Protein AF-A0A7S1EC92-F1 (afdb_monomer_lite)

Secondary structure (DSSP, 8-state):
-EEEE------TTSHHHHHHHHHHHHHHHTTS------SPPP---------HHHHHHHTT-SEEES-EEE--TTTSTTHHHHHHHHHHHHTPPPSSGGGGB-TTS-B--EEE-TTSEEEEHHHHHSHHHHHHHHHHHHTTHHHHH---HHHHHHHHHHHH--GGGEEE-SSS-EEETTEEE-PPP-

Organism: Hemiselmis andersenii (NCBI:txid464988)

Structure (mmCIF, N/CA/C/O backbone):
data_AF-A0A7S1EC92-F1
#
_entry.id   AF-A0A7S1EC92-F1
#
loop_
_atom_site.group_PDB
_atom_site.id
_atom_site.type_symbol
_atom_site.label_atom_id
_atom_site.label_alt_id
_atom_site.label_comp_id
_atom_site.label_asym_id
_atom_site.label_entity_id
_atom_site.label_seq_id
_atom_site.pdbx_PDB_ins_code
_atom_site.Cartn_x
_atom_site.Cartn_y
_atom_site.Cartn_z
_atom_site.occupancy
_atom_site.B_iso_or_equiv
_atom_site.auth_seq_id
_atom_site.auth_comp_id
_atom_site.auth_asym_id
_atom_site.auth_atom_id
_atom_site.pdbx_PDB_model_num
ATOM 1 N N . SER A 1 1 ? -7.048 -6.337 -17.026 1.00 49.88 1 SER A N 1
ATOM 2 C CA . SER A 1 1 ? -6.240 -5.275 -17.670 1.00 49.88 1 SER A CA 1
ATOM 3 C C . SER A 1 1 ? -5.108 -4.851 -16.750 1.00 49.88 1 SER A C 1
ATOM 5 O O . SER A 1 1 ? -5.347 -4.769 -15.550 1.00 49.88 1 SER A O 1
ATOM 7 N N . LEU A 1 2 ? -3.897 -4.630 -17.268 1.00 54.62 2 LEU A N 1
ATOM 8 C CA . LEU A 1 2 ? -2.726 -4.178 -16.496 1.00 54.62 2 LEU A CA 1
ATOM 9 C C . LEU A 1 2 ? -2.506 -2.665 -16.699 1.00 54.62 2 LEU A C 1
ATOM 11 O O . LEU A 1 2 ? -2.845 -2.156 -17.767 1.00 54.62 2 LEU A O 1
ATOM 15 N N . CYS A 1 3 ? -1.971 -1.958 -15.699 1.00 55.84 3 CYS A N 1
ATOM 16 C CA . CYS A 1 3 ? -1.674 -0.517 -15.751 1.00 55.84 3 CYS A CA 1
ATOM 17 C C . CYS A 1 3 ? -0.247 -0.231 -15.251 1.00 55.84 3 CYS A C 1
ATOM 19 O O . CYS A 1 3 ? 0.263 -0.979 -14.416 1.00 55.84 3 CYS A O 1
ATOM 21 N N . VAL A 1 4 ? 0.373 0.838 -15.764 1.00 44.84 4 VAL A N 1
ATOM 22 C CA . VAL A 1 4 ? 1.628 1.418 -15.257 1.00 44.84 4 VAL A CA 1
ATOM 23 C C . VAL A 1 4 ? 1.331 2.836 -14.782 1.00 44.84 4 VAL A C 1
ATOM 25 O O . VAL A 1 4 ? 0.853 3.652 -15.573 1.00 44.84 4 VAL A O 1
ATOM 28 N N . CYS A 1 5 ? 1.656 3.139 -13.528 1.00 45.22 5 CYS A N 1
ATOM 29 C CA . CYS A 1 5 ? 1.661 4.499 -12.997 1.00 45.22 5 CYS A CA 1
ATOM 30 C C . CYS A 1 5 ? 3.114 4.954 -12.815 1.00 45.22 5 CYS A C 1
ATOM 32 O O . CYS A 1 5 ? 3.869 4.356 -12.057 1.00 45.22 5 CYS A O 1
ATOM 34 N N . THR A 1 6 ? 3.508 6.017 -13.520 1.00 40.09 6 THR A N 1
ATOM 35 C CA . THR A 1 6 ? 4.753 6.757 -13.267 1.00 40.09 6 THR A CA 1
ATOM 36 C C . THR A 1 6 ? 4.385 8.228 -13.103 1.00 40.09 6 THR A C 1
ATOM 38 O O . THR A 1 6 ? 4.221 8.940 -14.096 1.00 40.09 6 THR A O 1
ATOM 41 N N . TRP A 1 7 ? 4.158 8.689 -11.873 1.00 38.88 7 TRP A N 1
ATOM 42 C CA . TRP A 1 7 ? 3.816 10.093 -11.631 1.00 38.88 7 TRP A CA 1
ATOM 43 C C . TRP A 1 7 ? 5.073 10.966 -11.586 1.00 38.88 7 TRP A C 1
ATOM 45 O O . TRP A 1 7 ? 5.954 10.769 -10.752 1.00 38.88 7 TRP A O 1
ATOM 55 N N . ALA A 1 8 ? 5.104 11.975 -12.460 1.00 31.39 8 ALA A N 1
ATOM 56 C CA . ALA A 1 8 ? 5.813 13.228 -12.243 1.00 31.39 8 ALA A CA 1
ATOM 57 C C . ALA A 1 8 ? 4.743 14.292 -11.958 1.00 31.39 8 ALA A C 1
ATOM 59 O O . ALA A 1 8 ? 3.929 14.605 -12.827 1.00 31.39 8 ALA A O 1
ATOM 60 N N . SER A 1 9 ? 4.695 14.820 -10.737 1.00 34.94 9 SER A N 1
ATOM 61 C CA . SER A 1 9 ? 3.718 15.839 -10.346 1.00 34.94 9 SER A CA 1
ATOM 62 C C . SER A 1 9 ? 3.956 17.159 -11.084 1.00 34.94 9 SER A C 1
ATOM 64 O O . SER A 1 9 ? 4.780 17.949 -10.641 1.00 34.94 9 SER A O 1
ATOM 66 N N . VAL A 1 10 ? 3.217 17.435 -12.170 1.00 27.86 10 VAL A N 1
ATOM 67 C CA . VAL A 1 10 ? 2.962 18.802 -12.671 1.00 27.86 10 VAL A CA 1
ATOM 68 C C . VAL A 1 10 ? 1.574 18.888 -13.327 1.00 27.86 10 VAL A C 1
ATOM 70 O O . VAL A 1 10 ? 1.209 18.083 -14.179 1.00 27.86 10 VAL A O 1
ATOM 73 N N . CYS A 1 11 ? 0.832 19.921 -12.923 1.00 28.75 11 CYS A N 1
ATOM 74 C CA . CYS A 1 11 ? -0.476 20.381 -13.394 1.00 28.75 11 CYS A CA 1
ATOM 75 C C . CYS A 1 11 ? -0.695 20.280 -14.927 1.00 28.75 11 CYS A C 1
ATOM 77 O O . CYS A 1 11 ? 0.153 20.704 -15.719 1.00 28.75 11 CYS A O 1
ATOM 79 N N . LEU A 1 12 ? -1.873 19.781 -15.340 1.00 33.41 12 LEU A N 1
ATOM 80 C CA . LEU A 1 12 ? -2.244 19.434 -16.727 1.00 33.41 12 LEU A CA 1
ATOM 81 C C . LEU A 1 12 ? -2.125 20.573 -17.767 1.00 33.41 12 LEU A C 1
ATOM 83 O O . LEU A 1 12 ? -2.115 20.298 -18.967 1.00 33.41 12 LEU A O 1
ATOM 87 N N . SER A 1 13 ? -1.989 21.838 -17.362 1.00 28.95 13 SER A N 1
ATOM 88 C CA . SER A 1 13 ? -1.966 22.973 -18.300 1.00 28.95 13 SER A CA 1
ATOM 89 C C . SER A 1 13 ? -0.589 23.307 -18.904 1.00 28.95 13 SER A C 1
ATOM 91 O O . SER A 1 13 ? -0.533 24.034 -19.893 1.00 28.95 13 SER A O 1
ATOM 93 N N . CYS A 1 14 ? 0.527 22.752 -18.408 1.00 29.81 14 CYS A N 1
ATOM 94 C CA . CYS A 1 14 ? 1.878 23.053 -18.937 1.00 29.81 14 CYS A CA 1
ATOM 95 C C . CYS A 1 14 ? 2.406 22.061 -19.999 1.00 29.81 14 CYS A C 1
ATOM 97 O O . CYS A 1 14 ? 3.461 22.283 -20.602 1.00 29.81 14 CYS A O 1
ATOM 99 N N . MET A 1 15 ? 1.679 20.974 -20.281 1.00 33.47 15 MET A N 1
ATOM 100 C CA . MET A 1 15 ? 2.200 19.829 -21.046 1.00 33.47 15 MET A CA 1
ATOM 101 C C . MET A 1 15 ? 2.473 20.100 -22.537 1.00 33.47 15 MET A C 1
ATOM 103 O O . MET A 1 15 ? 3.255 19.386 -23.161 1.00 33.47 15 MET A O 1
ATOM 107 N N . ARG A 1 16 ? 1.880 21.138 -23.142 1.00 33.25 16 ARG A N 1
ATOM 108 C CA . ARG A 1 16 ? 2.030 21.389 -24.591 1.00 33.25 16 ARG A CA 1
ATOM 109 C C . ARG A 1 16 ? 3.291 22.166 -24.979 1.00 33.25 16 ARG A C 1
ATOM 111 O O . ARG A 1 16 ? 3.721 22.071 -26.128 1.00 33.25 16 ARG A O 1
ATOM 118 N N . VAL A 1 17 ? 3.905 22.903 -24.053 1.00 38.22 17 VAL A N 1
ATOM 119 C CA . VAL A 1 17 ? 5.071 23.755 -24.357 1.00 38.22 17 VAL A CA 1
ATOM 120 C C . VAL A 1 17 ? 6.389 23.011 -24.113 1.00 38.22 17 VAL A C 1
ATOM 122 O O . VAL A 1 17 ? 7.299 23.083 -24.939 1.00 38.22 17 VAL A O 1
ATOM 125 N N . LEU A 1 18 ? 6.471 22.206 -23.049 1.00 33.69 18 LEU A N 1
ATOM 126 C CA . LEU A 1 18 ? 7.706 21.516 -22.647 1.00 33.69 18 LEU A CA 1
ATOM 127 C C . LEU A 1 18 ? 8.123 20.384 -23.603 1.00 33.69 18 LEU A C 1
ATOM 129 O O . LEU A 1 18 ? 9.311 20.228 -23.888 1.00 33.69 18 LEU A O 1
ATOM 133 N N . VAL A 1 19 ? 7.164 19.662 -24.195 1.00 41.84 19 VAL A N 1
ATOM 134 C CA . VAL A 1 19 ? 7.450 18.571 -25.150 1.00 41.84 19 VAL A CA 1
ATOM 135 C C . VAL A 1 19 ? 8.141 19.091 -26.420 1.00 41.84 19 VAL A C 1
ATOM 137 O O . VAL A 1 19 ? 9.016 18.427 -26.973 1.00 41.84 19 VAL A O 1
ATOM 140 N N . ARG A 1 20 ? 7.823 20.314 -26.869 1.00 36.75 20 ARG A N 1
ATOM 141 C CA . ARG A 1 20 ? 8.444 20.907 -28.070 1.00 36.75 20 ARG A CA 1
ATOM 142 C C . ARG A 1 20 ? 9.866 21.418 -27.826 1.00 36.75 20 ARG A C 1
ATOM 144 O O . ARG A 1 20 ? 10.677 21.397 -28.751 1.00 36.75 20 ARG A O 1
ATOM 151 N N . VAL A 1 21 ? 10.181 21.851 -26.606 1.00 44.72 21 VAL A N 1
ATOM 152 C CA . VAL A 1 21 ? 11.525 22.334 -26.242 1.00 44.72 21 VAL A CA 1
ATOM 153 C C . VAL A 1 21 ? 12.491 21.159 -26.057 1.00 44.72 21 VAL A C 1
ATOM 155 O O . VAL A 1 21 ? 13.617 21.210 -26.555 1.00 44.72 21 VAL A O 1
ATOM 158 N N . TRP A 1 22 ? 12.027 20.055 -25.462 1.00 34.44 22 TRP A N 1
ATOM 159 C CA . TRP A 1 22 ? 12.852 18.866 -25.227 1.00 34.44 22 TRP A CA 1
ATOM 160 C C . TRP A 1 22 ? 13.304 18.188 -26.533 1.00 34.44 22 TRP A C 1
ATOM 162 O O . TRP A 1 22 ? 14.487 17.891 -26.707 1.00 34.44 22 TRP A O 1
ATOM 172 N N . PHE A 1 23 ? 12.409 18.068 -27.522 1.00 39.94 23 PHE A N 1
ATOM 173 C CA . PHE A 1 23 ? 12.768 17.535 -28.845 1.00 39.94 23 PHE A CA 1
ATOM 174 C C . PHE A 1 23 ? 13.747 18.430 -29.629 1.00 39.94 23 PHE A C 1
ATOM 176 O O . PHE A 1 23 ? 14.523 17.923 -30.444 1.00 39.94 23 PHE A O 1
ATOM 183 N N . ARG A 1 24 ? 13.757 19.750 -29.385 1.00 41.16 24 ARG A N 1
ATOM 184 C CA . ARG A 1 24 ? 14.715 20.676 -30.016 1.00 41.16 24 ARG A CA 1
ATOM 185 C C . ARG A 1 24 ? 16.103 20.624 -29.366 1.00 41.16 24 ARG A C 1
ATOM 187 O O . ARG A 1 24 ? 17.086 20.651 -30.103 1.00 41.16 24 ARG A O 1
ATOM 194 N N . MET A 1 25 ? 16.200 20.468 -28.041 1.00 39.69 25 MET A N 1
ATOM 195 C CA . MET A 1 25 ? 17.496 20.304 -27.355 1.00 39.69 25 MET A CA 1
ATOM 196 C C . MET A 1 25 ? 18.138 18.935 -27.624 1.00 39.69 25 MET A C 1
ATOM 198 O O . MET A 1 25 ? 19.339 18.872 -27.886 1.00 39.69 25 MET A O 1
ATOM 202 N N . ALA A 1 26 ? 17.352 17.851 -27.660 1.00 43.38 26 ALA A N 1
ATOM 203 C CA . ALA A 1 26 ? 17.866 16.508 -27.953 1.00 43.38 26 ALA A CA 1
ATOM 204 C C . ALA A 1 26 ? 18.491 16.404 -29.361 1.00 43.38 26 ALA A C 1
ATOM 206 O O . ALA A 1 26 ? 19.496 15.720 -29.554 1.00 43.38 26 ALA A O 1
ATOM 207 N N . ARG A 1 27 ? 17.956 17.146 -30.344 1.00 42.56 27 ARG A N 1
ATOM 208 C CA . ARG A 1 27 ? 18.533 17.216 -31.700 1.00 42.56 27 ARG A CA 1
ATOM 209 C C . ARG A 1 27 ? 19.832 18.020 -31.780 1.00 42.56 27 ARG A C 1
ATOM 211 O O . ARG A 1 27 ? 20.674 17.691 -32.609 1.00 42.56 27 ARG A O 1
ATOM 218 N N . GLN A 1 28 ? 20.017 19.046 -30.947 1.00 40.81 28 GLN A N 1
ATOM 219 C CA . GLN A 1 28 ? 21.245 19.853 -30.965 1.00 40.81 28 GLN A CA 1
ATOM 220 C C . GLN A 1 28 ? 22.411 19.175 -30.234 1.00 40.81 28 GLN A C 1
ATOM 222 O O . GLN A 1 28 ? 23.554 19.299 -30.672 1.00 40.81 28 GLN A O 1
ATOM 227 N N . LEU A 1 29 ? 22.137 18.397 -29.183 1.00 38.88 29 LEU A N 1
ATOM 228 C CA . LEU A 1 29 ? 23.174 17.678 -28.432 1.00 38.88 29 LEU A CA 1
ATOM 229 C C . LEU A 1 29 ? 23.724 16.451 -29.182 1.00 38.88 29 LEU A C 1
ATOM 231 O O . LEU A 1 29 ? 24.877 16.077 -28.983 1.00 38.88 29 LEU A O 1
ATOM 235 N N . SER A 1 30 ? 22.958 15.878 -30.118 1.00 40.31 30 SER A N 1
ATOM 236 C CA . SER A 1 30 ? 23.397 14.741 -30.942 1.00 40.31 30 SER A CA 1
ATOM 237 C C . SER A 1 30 ? 24.441 15.094 -32.018 1.00 40.31 30 SER A C 1
ATOM 239 O O . SER A 1 30 ? 24.989 14.185 -32.639 1.00 40.31 30 SER A O 1
ATOM 241 N N . MET A 1 31 ? 24.725 16.377 -32.278 1.00 39.75 31 MET A N 1
ATOM 242 C CA . MET A 1 31 ? 25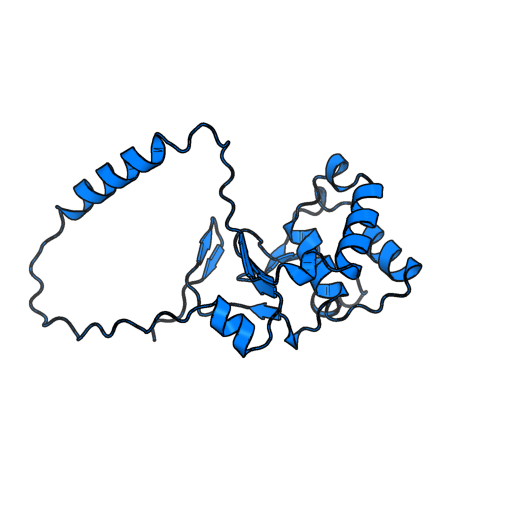.606 16.783 -33.387 1.00 39.75 31 MET A CA 1
ATOM 243 C C . MET A 1 31 ? 27.062 17.072 -32.990 1.00 39.75 31 MET A C 1
ATOM 245 O O . MET A 1 31 ? 27.843 17.456 -33.858 1.00 39.75 31 MET A O 1
ATOM 249 N N . ARG A 1 32 ? 27.470 16.891 -31.723 1.00 44.59 32 ARG A N 1
ATOM 250 C CA . ARG A 1 32 ? 28.788 17.374 -31.254 1.00 44.59 32 ARG A CA 1
ATOM 251 C C . ARG A 1 32 ? 29.764 16.346 -30.679 1.00 44.59 32 ARG A C 1
ATOM 253 O O . ARG A 1 32 ? 30.736 16.745 -30.050 1.00 44.59 32 ARG A O 1
ATOM 260 N N . ALA A 1 33 ? 29.587 15.057 -30.945 1.00 47.12 33 ALA A N 1
ATOM 261 C CA . ALA A 1 33 ? 30.573 14.052 -30.547 1.00 47.12 33 ALA A CA 1
ATOM 262 C C . ALA A 1 33 ? 30.815 13.032 -31.665 1.00 47.12 33 ALA A C 1
ATOM 264 O O . ALA A 1 33 ? 30.095 12.046 -31.794 1.00 47.12 33 ALA A O 1
ATOM 265 N N . LYS A 1 34 ? 31.846 13.274 -32.479 1.00 36.56 34 LYS A N 1
ATOM 266 C CA . LYS A 1 34 ? 32.506 12.236 -33.278 1.00 36.56 34 LYS A CA 1
ATOM 267 C C . LYS A 1 34 ? 34.015 12.460 -33.216 1.00 36.56 34 LYS A C 1
ATOM 269 O O . LYS A 1 34 ? 34.539 13.308 -33.929 1.00 36.56 34 LYS A O 1
ATOM 274 N N . SER A 1 35 ? 34.698 11.699 -32.368 1.00 38.16 35 SER A N 1
ATOM 275 C CA . SER A 1 35 ? 36.105 11.338 -32.562 1.00 38.16 35 SER A CA 1
ATOM 276 C C . SER A 1 35 ? 36.149 9.896 -33.096 1.00 38.16 35 SER A C 1
ATOM 278 O O . SER A 1 35 ? 35.305 9.084 -32.707 1.00 38.16 35 SER A O 1
ATOM 280 N N . PRO A 1 36 ? 37.057 9.552 -34.025 1.00 44.28 36 PRO A N 1
ATOM 281 C CA . PRO A 1 36 ? 37.092 8.216 -34.605 1.00 44.28 36 PRO A CA 1
ATOM 282 C C . PRO A 1 36 ? 37.884 7.274 -33.690 1.00 44.28 36 PRO A C 1
ATOM 284 O O . PRO A 1 36 ? 39.104 7.379 -33.592 1.00 44.28 36 PRO A O 1
ATOM 287 N N . SER A 1 37 ? 37.204 6.343 -33.018 1.00 43.44 37 SER A N 1
ATOM 288 C CA . SER A 1 37 ? 37.850 5.210 -32.346 1.00 43.44 37 SER A CA 1
ATOM 289 C C . SER A 1 37 ? 37.956 4.025 -33.313 1.00 43.44 37 SER A C 1
ATOM 291 O O . SER A 1 37 ? 36.956 3.611 -33.897 1.00 43.44 37 SER A O 1
ATOM 293 N N . SER A 1 38 ? 39.153 3.464 -33.461 1.00 45.00 38 SER A N 1
ATOM 294 C CA . SER A 1 38 ? 39.550 2.447 -34.447 1.00 45.00 38 SER A CA 1
ATOM 295 C C . SER A 1 38 ? 39.226 0.993 -34.063 1.00 45.00 38 SER A C 1
ATOM 297 O O . SER A 1 38 ? 39.927 0.073 -34.472 1.00 45.00 38 SER A O 1
ATOM 299 N N . SER A 1 39 ? 38.175 0.752 -33.281 1.00 40.91 39 SER A N 1
ATOM 300 C CA . SER A 1 39 ? 37.747 -0.611 -32.932 1.00 40.91 39 SER A CA 1
ATOM 301 C C . SER A 1 39 ? 36.486 -0.982 -33.715 1.00 40.91 39 SER A C 1
ATOM 303 O O . SER A 1 39 ? 35.568 -0.160 -33.770 1.00 40.91 39 SER A O 1
ATOM 305 N N . PRO A 1 40 ? 36.406 -2.178 -34.334 1.00 46.34 40 PRO A N 1
ATOM 306 C CA . PRO A 1 40 ? 35.180 -2.604 -34.994 1.00 46.34 40 PRO A CA 1
ATOM 307 C C . PRO A 1 40 ? 34.049 -2.654 -33.955 1.00 46.34 40 PRO A C 1
ATOM 309 O O . PRO A 1 40 ? 34.268 -3.162 -32.851 1.00 46.34 40 PRO A O 1
ATOM 312 N N . PRO A 1 41 ? 32.854 -2.114 -34.257 1.00 47.91 41 PRO A N 1
ATOM 313 C CA . PRO A 1 41 ? 31.738 -2.182 -33.330 1.00 47.91 41 PRO A CA 1
ATOM 314 C C . PRO A 1 41 ? 31.393 -3.653 -33.095 1.00 47.91 41 PRO A C 1
ATOM 316 O O . PRO A 1 41 ? 31.127 -4.396 -34.043 1.00 47.91 41 PRO A O 1
ATOM 319 N N . LEU A 1 42 ? 31.416 -4.074 -31.828 1.00 45.06 42 LEU A N 1
ATOM 320 C CA . LEU A 1 42 ? 30.874 -5.367 -31.424 1.00 45.06 42 LEU A CA 1
ATOM 321 C C . LEU A 1 42 ? 29.432 -5.471 -31.947 1.00 45.06 42 LEU A C 1
ATOM 323 O O . LEU A 1 42 ? 28.711 -4.466 -31.923 1.00 45.06 42 LEU A O 1
ATOM 327 N N . PRO A 1 43 ? 28.991 -6.644 -32.433 1.00 48.88 43 PRO A N 1
ATOM 328 C CA . PRO A 1 43 ? 27.629 -6.806 -32.908 1.00 48.88 43 PRO A CA 1
ATOM 329 C C . PRO A 1 43 ? 26.666 -6.493 -31.761 1.00 48.88 43 PRO A C 1
ATOM 331 O O . PRO A 1 43 ? 26.530 -7.266 -30.814 1.00 48.88 43 PRO A O 1
ATOM 334 N N . HIS A 1 44 ? 26.005 -5.337 -31.845 1.00 49.38 44 HIS A N 1
ATOM 335 C CA . HIS A 1 44 ? 24.896 -4.976 -30.976 1.00 49.38 44 HIS A CA 1
ATOM 336 C C . HIS A 1 44 ? 23.770 -5.973 -31.251 1.00 49.38 44 HIS A C 1
ATOM 338 O O . HIS A 1 44 ? 22.966 -5.790 -32.164 1.00 49.38 44 HIS A O 1
ATOM 344 N N . GLN A 1 45 ? 23.714 -7.056 -30.479 1.00 39.19 45 GLN A N 1
ATOM 345 C CA . GLN A 1 45 ? 22.476 -7.802 -30.351 1.00 39.19 45 GLN A CA 1
ATOM 346 C C . GLN A 1 45 ? 21.510 -6.886 -29.592 1.00 39.19 45 GLN A C 1
ATOM 348 O O . GLN A 1 45 ? 21.819 -6.501 -28.461 1.00 39.19 45 GLN A O 1
ATOM 353 N N . PRO A 1 46 ? 20.370 -6.467 -30.172 1.00 45.97 46 PRO A N 1
ATOM 354 C CA . PRO A 1 46 ? 19.343 -5.829 -29.371 1.00 45.97 46 PRO A CA 1
ATOM 355 C C . PRO A 1 46 ? 18.892 -6.878 -28.357 1.00 45.97 46 PRO A C 1
ATOM 357 O O . PRO A 1 46 ? 18.289 -7.886 -28.735 1.00 45.97 46 PRO A O 1
ATOM 360 N N . SER A 1 47 ? 19.225 -6.680 -27.079 1.00 51.59 47 SER A N 1
ATOM 361 C CA . SER A 1 47 ? 18.665 -7.503 -26.015 1.00 51.59 47 SER A CA 1
ATOM 362 C C . SER A 1 47 ? 17.150 -7.444 -26.183 1.00 51.59 47 SER A C 1
ATOM 364 O O . SER A 1 47 ? 16.549 -6.370 -26.273 1.00 51.59 47 SER A O 1
ATOM 366 N N . LYS A 1 48 ? 16.530 -8.607 -26.386 1.00 54.53 48 LYS A N 1
ATOM 367 C CA . LYS A 1 48 ? 15.095 -8.701 -26.634 1.00 54.53 48 LYS A CA 1
ATOM 368 C C . LYS A 1 48 ? 14.386 -8.132 -25.408 1.00 54.53 48 LYS A C 1
ATOM 370 O O . LYS A 1 48 ? 14.286 -8.809 -24.392 1.00 54.53 48 LYS A O 1
ATOM 375 N N . LYS A 1 49 ? 13.935 -6.880 -25.499 1.00 73.25 49 LYS A N 1
ATOM 376 C CA . LYS A 1 49 ? 13.234 -6.180 -24.421 1.00 73.25 49 LYS A CA 1
ATOM 377 C C . LYS A 1 49 ? 12.002 -7.005 -24.041 1.00 73.25 49 LYS A C 1
ATOM 379 O O . LYS A 1 49 ? 11.098 -7.165 -24.861 1.00 73.25 49 LYS A O 1
ATOM 384 N N . GLU A 1 50 ? 12.002 -7.592 -22.847 1.00 84.00 50 GLU A N 1
ATOM 385 C CA . GLU A 1 50 ? 10.869 -8.380 -22.360 1.00 84.00 50 GLU A CA 1
ATOM 386 C C . GLU A 1 50 ? 9.660 -7.456 -22.146 1.00 84.00 50 GLU A C 1
ATOM 388 O O . GLU A 1 50 ? 9.776 -6.366 -21.586 1.00 84.00 50 GLU A O 1
ATOM 393 N N . ASP A 1 51 ? 8.488 -7.880 -22.618 1.00 92.75 51 ASP A N 1
ATOM 394 C CA . ASP A 1 51 ? 7.226 -7.203 -22.326 1.00 92.75 51 ASP A CA 1
ATOM 395 C C . ASP A 1 51 ? 6.814 -7.540 -20.886 1.00 92.75 51 ASP A C 1
ATOM 397 O O . ASP A 1 51 ? 6.417 -8.671 -20.588 1.00 92.75 51 ASP A O 1
ATOM 401 N N . LEU A 1 52 ? 6.920 -6.552 -19.994 1.00 93.69 52 LEU A N 1
ATOM 402 C CA . LEU A 1 52 ? 6.646 -6.724 -18.567 1.00 93.69 52 LEU A CA 1
ATOM 403 C C . LEU A 1 52 ? 5.193 -7.119 -18.289 1.00 93.69 52 LEU A C 1
ATOM 405 O O . LEU A 1 52 ? 4.938 -7.888 -17.366 1.00 93.69 52 LEU A O 1
ATOM 409 N N . PHE A 1 53 ? 4.234 -6.678 -19.106 1.00 95.62 53 PHE A N 1
ATOM 410 C CA . PHE A 1 53 ? 2.841 -7.084 -18.940 1.00 95.62 53 PHE A CA 1
ATOM 411 C C . PHE A 1 53 ? 2.649 -8.558 -19.291 1.00 95.62 53 PHE A C 1
ATOM 413 O O . PHE A 1 53 ? 1.973 -9.287 -18.564 1.00 95.62 53 PHE A O 1
ATOM 420 N N . ARG A 1 54 ? 3.287 -9.028 -20.372 1.00 94.88 54 ARG A N 1
ATOM 421 C CA . ARG A 1 54 ? 3.285 -10.458 -20.723 1.00 94.88 54 ARG A CA 1
ATOM 422 C C . ARG A 1 54 ? 4.014 -11.298 -19.684 1.00 94.88 54 ARG A C 1
ATOM 424 O O . ARG A 1 54 ? 3.559 -12.400 -19.390 1.00 94.88 54 ARG A O 1
ATOM 431 N N . ARG A 1 55 ? 5.112 -10.794 -19.114 1.00 94.69 55 ARG A N 1
ATOM 432 C CA . ARG A 1 55 ? 5.823 -11.447 -18.008 1.00 94.69 55 ARG A CA 1
ATOM 433 C C . ARG A 1 55 ? 4.916 -11.614 -16.796 1.00 94.69 55 ARG A C 1
ATOM 435 O O . ARG A 1 55 ? 4.769 -12.743 -16.335 1.00 94.69 55 ARG A O 1
ATOM 442 N N . MET A 1 56 ? 4.278 -10.532 -16.347 1.00 97.31 56 MET A N 1
ATOM 443 C CA . MET A 1 56 ? 3.340 -10.548 -15.222 1.00 97.31 56 MET A CA 1
ATOM 444 C C . MET A 1 56 ? 2.199 -11.536 -15.477 1.00 97.31 56 MET A C 1
ATOM 446 O O . MET A 1 56 ? 1.917 -12.373 -14.629 1.00 97.31 56 MET A O 1
ATOM 450 N N . ALA A 1 57 ? 1.595 -11.513 -16.671 1.00 96.25 57 ALA A N 1
ATOM 451 C CA . ALA A 1 57 ? 0.526 -12.444 -17.032 1.00 96.25 57 ALA A CA 1
ATOM 452 C C . ALA A 1 57 ? 0.997 -13.910 -17.057 1.00 96.25 57 ALA A C 1
ATOM 454 O O . ALA A 1 57 ? 0.339 -14.777 -16.493 1.00 96.25 57 ALA A O 1
ATOM 455 N N . ARG A 1 58 ? 2.156 -14.192 -17.668 1.00 96.56 58 ARG A N 1
ATOM 456 C CA . ARG A 1 58 ? 2.732 -15.546 -17.763 1.00 96.56 58 ARG A CA 1
ATOM 457 C C . ARG A 1 58 ? 3.111 -16.119 -16.399 1.00 96.56 58 ARG A C 1
ATOM 459 O O . ARG A 1 58 ? 2.955 -17.314 -16.186 1.00 96.56 58 ARG A O 1
ATOM 466 N N . LYS A 1 59 ? 3.652 -15.284 -15.510 1.00 96.94 59 LYS A N 1
ATOM 467 C CA . LYS A 1 59 ? 4.046 -15.661 -14.144 1.00 96.94 59 LYS A CA 1
ATOM 468 C C . LYS A 1 59 ? 2.892 -15.547 -13.137 1.00 96.94 59 LYS A C 1
ATOM 470 O O . LYS A 1 59 ? 3.126 -15.704 -11.944 1.00 96.94 59 LYS A O 1
ATOM 475 N N . ASP A 1 60 ? 1.688 -15.229 -13.615 1.00 97.44 60 ASP A N 1
ATOM 476 C CA . ASP A 1 60 ? 0.479 -15.015 -12.818 1.00 97.44 60 ASP A CA 1
ATOM 477 C C . ASP A 1 60 ? 0.670 -14.035 -11.642 1.00 97.44 60 ASP A C 1
ATOM 479 O O . ASP A 1 60 ? 0.199 -14.222 -10.518 1.00 97.44 60 ASP A O 1
ATOM 483 N N . LYS A 1 61 ? 1.398 -12.953 -11.915 1.00 98.38 61 LYS A N 1
ATOM 484 C CA . LYS A 1 61 ? 1.665 -11.867 -10.977 1.00 98.38 61 LYS A CA 1
ATOM 485 C C . LYS A 1 61 ? 0.560 -10.820 -11.036 1.00 98.38 61 LYS A C 1
ATOM 487 O O . LYS A 1 61 ? -0.025 -10.544 -12.085 1.00 98.38 61 LYS A O 1
ATOM 492 N N . VAL A 1 62 ? 0.277 -10.228 -9.883 1.00 98.50 62 VAL A N 1
ATOM 493 C CA . VAL A 1 62 ? -0.784 -9.234 -9.684 1.00 98.50 62 VAL A CA 1
ATOM 494 C C . VAL A 1 62 ? -0.204 -7.852 -9.441 1.00 98.50 62 VAL A C 1
ATOM 496 O O . VAL A 1 62 ? -0.723 -6.893 -10.006 1.00 98.50 62 VAL A O 1
ATOM 499 N N . TYR A 1 63 ? 0.866 -7.754 -8.655 1.00 98.56 63 TYR A N 1
ATOM 500 C CA . TYR A 1 63 ? 1.514 -6.492 -8.311 1.00 98.56 63 TYR A CA 1
ATOM 501 C C . TYR A 1 63 ? 3.020 -6.597 -8.525 1.00 98.56 63 TYR A C 1
ATOM 503 O O . TYR A 1 63 ? 3.621 -7.624 -8.212 1.00 98.56 63 TYR A O 1
ATOM 511 N N . GLY A 1 64 ? 3.629 -5.552 -9.071 1.00 98.00 64 GLY A N 1
ATOM 512 C CA . GLY A 1 64 ? 5.058 -5.505 -9.307 1.00 98.00 64 GLY A CA 1
ATOM 513 C C . GLY A 1 64 ? 5.651 -4.138 -9.004 1.00 98.00 64 GLY A C 1
ATOM 514 O O . GLY A 1 64 ? 5.056 -3.113 -9.337 1.00 98.00 64 GLY A O 1
ATOM 515 N N . TYR A 1 65 ? 6.825 -4.145 -8.377 1.00 97.00 65 TYR A N 1
ATOM 516 C CA . TYR A 1 65 ? 7.494 -2.965 -7.827 1.00 97.00 65 TYR A CA 1
ATOM 517 C C . TYR A 1 65 ? 9.007 -3.007 -8.080 1.00 97.00 65 TYR A C 1
ATOM 519 O O . TYR A 1 65 ? 9.570 -4.058 -8.389 1.00 97.00 65 TYR A O 1
ATOM 527 N N . MET A 1 66 ? 9.675 -1.861 -7.924 1.00 93.81 66 MET A N 1
ATOM 528 C CA . MET A 1 66 ? 11.142 -1.769 -8.021 1.00 93.81 66 MET A CA 1
ATOM 529 C C . MET A 1 66 ? 11.806 -1.791 -6.646 1.00 93.81 66 MET A C 1
ATOM 531 O O . MET A 1 66 ? 12.724 -2.563 -6.387 1.00 93.81 66 MET A O 1
ATOM 535 N N . VAL A 1 67 ? 11.348 -0.913 -5.754 1.00 94.25 67 VAL A N 1
ATOM 536 C CA . VAL A 1 67 ? 12.003 -0.648 -4.475 1.00 94.25 67 VAL A CA 1
ATOM 537 C C . VAL A 1 67 ? 10.967 -0.483 -3.369 1.00 94.25 67 VAL A C 1
ATOM 539 O O . VAL A 1 67 ? 9.887 0.070 -3.585 1.00 94.25 67 VAL A O 1
ATOM 542 N N . VAL A 1 68 ? 11.314 -0.993 -2.188 1.00 95.38 68 VAL A N 1
ATOM 543 C CA . VAL A 1 68 ? 10.622 -0.701 -0.932 1.00 95.38 68 VAL A CA 1
ATOM 544 C C . VAL A 1 68 ? 11.455 0.330 -0.192 1.00 95.38 68 VAL A C 1
ATOM 546 O O . VAL A 1 68 ? 12.666 0.162 -0.045 1.00 95.38 68 VAL A O 1
ATOM 549 N N . THR A 1 69 ? 10.810 1.396 0.253 1.00 94.94 69 THR A N 1
ATOM 550 C CA . THR A 1 69 ? 11.442 2.516 0.957 1.00 94.94 69 THR A CA 1
ATOM 551 C C . THR A 1 69 ? 10.708 2.755 2.265 1.00 94.94 69 THR A C 1
ATOM 553 O O . THR A 1 69 ? 9.717 2.087 2.541 1.00 94.94 69 THR A O 1
ATOM 556 N N . GLN A 1 70 ? 11.169 3.700 3.077 1.00 95.56 70 GLN A N 1
ATOM 557 C CA . GLN A 1 70 ? 10.489 4.086 4.310 1.00 95.56 70 GLN A CA 1
ATOM 558 C C . GLN A 1 70 ? 9.867 5.472 4.148 1.00 95.56 70 GLN A C 1
ATOM 560 O O . GLN A 1 70 ? 10.475 6.348 3.534 1.00 95.56 70 GLN A O 1
ATOM 565 N N . GLU A 1 71 ? 8.653 5.647 4.657 1.00 95.00 71 GLU A N 1
ATOM 566 C CA . GLU A 1 71 ? 7.961 6.935 4.702 1.00 95.00 71 GLU A CA 1
ATOM 567 C C . GLU A 1 71 ? 8.224 7.647 6.038 1.00 95.00 71 GLU A C 1
ATOM 569 O O . GLU A 1 71 ? 8.530 7.014 7.056 1.00 95.00 71 GLU A O 1
ATOM 574 N N . ASP A 1 72 ? 8.100 8.974 6.043 1.00 95.31 72 ASP A N 1
ATOM 575 C CA . ASP A 1 72 ? 8.205 9.772 7.264 1.00 95.31 72 ASP A CA 1
ATOM 576 C C . ASP A 1 72 ? 7.068 9.421 8.242 1.00 95.31 72 ASP A C 1
ATOM 578 O O . ASP A 1 72 ? 5.881 9.514 7.922 1.00 95.31 72 ASP A O 1
ATOM 582 N N . ALA A 1 73 ? 7.419 9.044 9.475 1.00 96.44 73 ALA A N 1
ATOM 583 C CA . ALA A 1 73 ? 6.452 8.627 10.490 1.00 96.44 73 ALA A CA 1
ATOM 584 C C . ALA A 1 73 ? 5.381 9.695 10.798 1.00 96.44 73 ALA A C 1
ATOM 586 O O . ALA A 1 73 ? 4.261 9.353 11.185 1.00 96.44 73 ALA A O 1
ATOM 587 N N . SER A 1 74 ? 5.698 10.983 10.620 1.00 96.12 74 SER A N 1
ATOM 588 C CA . SER A 1 74 ? 4.762 12.087 10.855 1.00 96.12 74 SER A CA 1
ATOM 589 C C . SER A 1 74 ? 3.593 12.094 9.868 1.00 96.12 74 SER A C 1
ATOM 591 O O . SER A 1 74 ? 2.502 12.535 10.235 1.00 96.12 74 SER A O 1
ATOM 593 N N . VAL A 1 75 ? 3.783 11.552 8.659 1.00 96.44 75 VAL A N 1
ATOM 594 C CA . VAL A 1 75 ? 2.778 11.577 7.580 1.00 96.44 75 VAL A CA 1
ATOM 595 C C . VAL A 1 75 ? 2.023 10.258 7.410 1.00 96.44 75 VAL A C 1
ATOM 597 O O . VAL A 1 75 ? 1.100 10.171 6.614 1.00 96.44 75 VAL A O 1
ATOM 600 N N . VAL A 1 76 ? 2.396 9.218 8.158 1.00 97.44 76 VAL A N 1
ATOM 601 C CA . VAL A 1 76 ? 1.655 7.941 8.242 1.00 97.44 76 VAL A CA 1
ATOM 602 C C . VAL A 1 76 ? 1.029 7.738 9.620 1.00 97.44 76 VAL A C 1
ATOM 604 O O . VAL A 1 76 ? 0.587 6.643 9.973 1.00 97.44 76 VAL A O 1
ATOM 607 N N . LYS A 1 77 ? 0.963 8.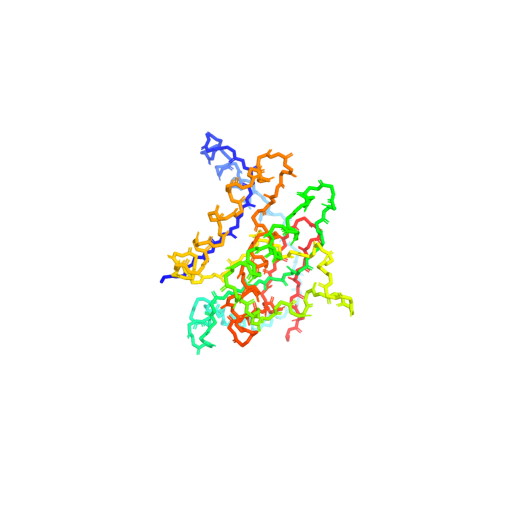808 10.420 1.00 97.38 77 LYS A N 1
ATOM 608 C CA . LYS A 1 77 ? 0.388 8.783 11.762 1.00 97.38 77 LYS A CA 1
ATOM 609 C C . LYS A 1 77 ? -1.020 8.186 11.731 1.00 97.38 77 LYS A C 1
ATOM 611 O O . LYS A 1 77 ? -1.892 8.666 11.013 1.00 97.38 77 LYS A O 1
ATOM 616 N N . GLY A 1 78 ? -1.231 7.136 12.523 1.00 97.94 78 GLY A N 1
ATOM 617 C CA . GLY A 1 78 ? -2.521 6.455 12.658 1.00 97.94 78 GLY A CA 1
ATOM 618 C C . GLY A 1 78 ? -2.848 5.429 11.567 1.00 97.94 78 GLY A C 1
ATOM 619 O O . GLY A 1 78 ? -3.741 4.616 11.796 1.00 97.94 78 GLY A O 1
ATOM 620 N N . LEU A 1 79 ? -2.114 5.387 10.447 1.00 98.62 79 LEU A N 1
ATOM 621 C CA . LEU A 1 79 ? -2.404 4.478 9.328 1.00 98.62 79 LEU A CA 1
ATOM 622 C C . LEU A 1 79 ? -2.330 3.010 9.757 1.00 98.62 79 LEU A C 1
ATOM 624 O O . LEU A 1 79 ? -3.240 2.221 9.494 1.00 98.62 79 LEU A O 1
ATOM 628 N N . TRP A 1 80 ? -1.277 2.646 10.488 1.00 98.38 80 TRP A N 1
ATOM 629 C CA . TRP A 1 80 ? -1.114 1.278 10.968 1.00 98.38 80 TRP A CA 1
ATOM 630 C C . TRP A 1 80 ? -2.214 0.862 11.949 1.00 98.38 80 TRP A C 1
ATOM 632 O O . TRP A 1 80 ? -2.764 -0.230 11.847 1.00 98.38 80 TRP A O 1
ATOM 642 N N . ASN A 1 81 ? -2.619 1.758 12.851 1.00 98.38 81 ASN A N 1
ATOM 643 C CA . ASN A 1 81 ? -3.715 1.483 13.781 1.00 98.38 81 ASN A CA 1
ATOM 644 C C . ASN A 1 81 ? -5.059 1.328 13.056 1.00 98.38 81 ASN A C 1
ATOM 646 O O . ASN A 1 81 ? -5.837 0.438 13.406 1.00 98.38 81 ASN A O 1
ATOM 650 N N . ALA A 1 82 ? -5.321 2.147 12.032 1.00 98.69 82 ALA A N 1
ATOM 651 C CA . ALA A 1 82 ? -6.503 2.003 11.184 1.00 98.69 82 ALA A CA 1
ATOM 652 C C . ALA A 1 82 ? -6.500 0.653 10.448 1.00 98.69 82 ALA A C 1
ATOM 654 O O . ALA A 1 82 ? -7.530 -0.017 10.386 1.00 98.69 82 ALA A O 1
ATOM 655 N N . THR A 1 83 ? -5.329 0.212 9.986 1.00 98.62 83 THR A N 1
ATOM 656 C CA . THR A 1 83 ? -5.136 -1.086 9.323 1.00 98.62 83 THR A CA 1
ATOM 657 C C . THR A 1 83 ? -5.370 -2.256 10.277 1.00 98.62 83 THR A C 1
ATOM 659 O O . THR A 1 83 ? -6.172 -3.137 9.976 1.00 98.62 83 THR A O 1
ATOM 662 N N . LYS A 1 84 ? -4.758 -2.240 11.470 1.00 98.50 84 LYS A N 1
ATOM 663 C CA . LYS A 1 84 ? -4.991 -3.253 12.517 1.00 98.50 84 LYS A CA 1
ATOM 664 C C . LYS A 1 84 ? -6.466 -3.339 12.914 1.00 98.50 84 LYS A C 1
ATOM 666 O O . LYS A 1 84 ? -6.994 -4.431 13.107 1.00 98.50 84 LYS A O 1
ATOM 671 N N . THR A 1 85 ? -7.135 -2.189 13.007 1.00 98.62 85 THR A N 1
ATOM 672 C CA . THR A 1 85 ? -8.578 -2.107 13.284 1.00 98.62 85 THR A CA 1
ATOM 673 C C . THR A 1 85 ? -9.377 -2.816 12.197 1.00 98.62 85 THR A C 1
ATOM 675 O O . THR A 1 85 ? -10.172 -3.694 12.512 1.00 98.62 85 THR A O 1
ATOM 678 N N . TYR A 1 86 ? -9.102 -2.516 10.924 1.00 98.69 86 TYR A N 1
ATOM 679 C CA . TYR A 1 86 ? -9.760 -3.177 9.799 1.00 98.69 86 TYR A CA 1
ATOM 680 C C . TYR A 1 86 ? -9.567 -4.698 9.821 1.00 98.69 86 TYR A C 1
ATOM 682 O O . TYR A 1 86 ? -10.532 -5.446 9.674 1.00 98.69 86 TYR A O 1
ATOM 690 N N . MET A 1 87 ? -8.330 -5.158 10.046 1.00 98.31 87 MET A N 1
ATOM 691 C CA . MET A 1 87 ? -8.010 -6.587 10.109 1.00 98.31 87 MET A CA 1
ATOM 692 C C . MET A 1 87 ? -8.815 -7.294 11.196 1.00 98.31 87 MET A C 1
ATOM 694 O O . MET A 1 87 ? -9.449 -8.312 10.928 1.00 98.31 87 MET A O 1
ATOM 698 N N . ARG A 1 88 ? -8.838 -6.727 12.407 1.00 98.31 88 ARG A N 1
ATOM 699 C CA . ARG A 1 88 ? -9.598 -7.270 13.536 1.00 98.31 88 ARG A CA 1
ATOM 700 C C . ARG A 1 88 ? -11.095 -7.302 13.234 1.00 98.31 88 ARG A C 1
ATOM 702 O O . ARG A 1 88 ? -11.730 -8.330 13.433 1.00 98.31 88 ARG A O 1
ATOM 709 N N . ASP A 1 89 ? -11.650 -6.194 12.753 1.00 98.25 89 ASP A N 1
ATOM 710 C CA . ASP A 1 89 ? -13.097 -6.039 12.579 1.00 98.25 89 ASP A CA 1
ATOM 711 C C . ASP A 1 89 ? -13.639 -6.907 11.429 1.00 98.25 89 ASP A C 1
ATOM 713 O O . ASP A 1 89 ? -14.800 -7.317 11.448 1.00 98.25 89 ASP A O 1
ATOM 717 N N . LYS A 1 90 ? -12.801 -7.219 10.432 1.00 97.81 90 LYS A N 1
ATOM 718 C CA . LYS A 1 90 ? -13.137 -8.118 9.318 1.00 97.81 90 LYS A CA 1
ATOM 719 C C . LYS A 1 90 ? -12.662 -9.559 9.508 1.00 97.81 90 LYS A C 1
ATOM 721 O O . LYS A 1 90 ? -13.000 -10.395 8.675 1.00 97.81 90 LYS A O 1
ATOM 726 N N . GLY A 1 91 ? -11.902 -9.857 10.564 1.00 97.44 91 GLY A N 1
ATOM 727 C CA . GLY A 1 91 ? -11.295 -11.175 10.772 1.00 97.44 91 GLY A CA 1
ATOM 728 C C . GLY A 1 91 ? -10.329 -11.567 9.648 1.00 97.44 91 GLY A C 1
ATOM 729 O O . GLY A 1 91 ? -10.346 -12.707 9.192 1.00 97.44 91 GLY A O 1
ATOM 730 N N . ILE A 1 92 ? -9.543 -10.609 9.148 1.00 95.69 92 ILE A N 1
ATOM 731 C CA . ILE A 1 92 ? -8.602 -10.831 8.045 1.00 95.69 92 ILE A CA 1
ATOM 732 C C . ILE A 1 92 ? -7.262 -11.295 8.597 1.00 95.69 92 ILE A C 1
ATOM 734 O O . ILE A 1 92 ? -6.573 -10.550 9.294 1.00 95.69 92 ILE A O 1
ATOM 738 N N . GLU A 1 93 ? -6.855 -12.484 8.166 1.00 95.75 93 GLU A N 1
ATOM 739 C CA . GLU A 1 93 ? -5.476 -12.942 8.270 1.00 95.75 93 GLU A CA 1
ATOM 740 C C . GLU A 1 93 ? -4.681 -12.447 7.050 1.00 95.75 93 GLU A C 1
ATOM 742 O O . GLU A 1 93 ? -5.065 -12.730 5.908 1.00 95.75 93 GLU A O 1
ATOM 747 N N . PRO A 1 94 ? -3.596 -11.678 7.244 1.00 96.50 94 PRO A N 1
ATOM 748 C CA . PRO A 1 94 ? -2.886 -11.057 6.137 1.00 96.50 94 PRO A CA 1
ATOM 749 C C . PRO A 1 94 ? -2.014 -12.071 5.386 1.00 96.50 94 PRO A C 1
ATOM 751 O O . PRO A 1 94 ? -1.331 -12.895 6.001 1.00 96.50 94 PRO A O 1
ATOM 754 N N . ARG A 1 95 ? -2.000 -11.981 4.050 1.00 97.56 95 ARG A N 1
ATOM 755 C CA . ARG A 1 95 ? -1.375 -12.992 3.175 1.00 97.56 95 ARG A CA 1
ATOM 756 C C . ARG A 1 95 ? 0.145 -12.864 3.019 1.00 97.56 95 ARG A C 1
ATOM 758 O O . ARG A 1 95 ? 0.809 -13.881 2.821 1.00 97.56 95 ARG A O 1
ATOM 765 N N . SER A 1 96 ? 0.711 -11.658 3.087 1.00 97.06 96 SER A N 1
ATOM 766 C CA . SER A 1 96 ? 2.172 -11.453 3.004 1.00 97.06 96 SER A CA 1
ATOM 767 C C . SER A 1 96 ? 2.724 -10.355 3.922 1.00 97.06 96 SER A C 1
ATOM 769 O O . SER A 1 96 ? 3.934 -10.107 3.936 1.00 97.06 96 SER A O 1
ATOM 771 N N . LEU A 1 97 ? 1.870 -9.726 4.738 1.00 96.19 97 LEU A N 1
ATOM 772 C CA . LEU A 1 97 ? 2.225 -8.592 5.600 1.00 96.19 97 LEU A CA 1
ATOM 773 C C . LEU A 1 97 ? 3.377 -8.870 6.564 1.00 96.19 97 LEU A C 1
ATOM 775 O O . LEU A 1 97 ? 4.122 -7.950 6.881 1.00 96.19 97 LEU A O 1
ATOM 779 N N . GLN A 1 98 ? 3.582 -10.120 6.983 1.00 94.94 98 GLN A N 1
ATOM 780 C CA . GLN A 1 98 ? 4.624 -10.514 7.935 1.00 94.94 98 GLN A CA 1
ATOM 781 C C . GLN A 1 98 ? 6.035 -10.097 7.481 1.00 94.94 98 GLN A C 1
ATOM 783 O O . GLN A 1 98 ? 6.896 -9.860 8.319 1.00 94.94 98 GLN A O 1
ATOM 788 N N . ARG A 1 99 ? 6.274 -9.932 6.171 1.00 92.81 99 ARG A N 1
ATOM 789 C CA . ARG A 1 99 ? 7.552 -9.430 5.618 1.00 92.81 99 ARG A CA 1
ATOM 790 C C . ARG A 1 99 ? 7.835 -7.964 5.937 1.00 92.81 99 ARG A C 1
ATOM 792 O O . ARG A 1 99 ? 8.972 -7.512 5.814 1.00 92.81 99 ARG A O 1
ATOM 799 N N . HIS A 1 100 ? 6.798 -7.225 6.304 1.00 95.38 100 HIS A N 1
ATOM 800 C CA . HIS A 1 100 ? 6.828 -5.790 6.551 1.00 95.38 100 HIS A CA 1
ATOM 801 C C . HIS A 1 100 ? 6.686 -5.442 8.037 1.00 95.38 100 HIS A C 1
ATOM 803 O O . HIS A 1 100 ? 6.687 -4.259 8.382 1.00 95.38 100 HIS A O 1
ATOM 809 N N . LEU A 1 101 ? 6.581 -6.453 8.903 1.00 96.50 101 LEU A N 1
ATOM 810 C CA . LEU A 1 101 ? 6.468 -6.294 10.347 1.00 96.50 101 LEU A CA 1
ATOM 811 C C . LEU A 1 101 ? 7.798 -6.625 11.032 1.00 96.50 101 LEU A C 1
ATOM 813 O O . LEU A 1 101 ? 8.573 -7.460 10.564 1.00 96.50 101 LEU A O 1
ATOM 817 N N . ASN A 1 102 ? 8.061 -5.967 12.156 1.00 95.56 102 ASN A N 1
ATOM 818 C CA . ASN A 1 102 ? 9.140 -6.350 13.060 1.00 95.56 102 ASN A CA 1
ATOM 819 C C . ASN A 1 102 ? 8.742 -7.580 13.911 1.00 95.56 102 ASN A C 1
ATOM 821 O O . ASN A 1 102 ? 7.653 -8.140 13.773 1.00 95.56 102 ASN A O 1
ATOM 825 N N . THR A 1 103 ? 9.614 -7.990 14.834 1.00 94.38 103 THR A N 1
ATOM 826 C CA . THR A 1 103 ? 9.376 -9.129 15.742 1.00 94.38 103 THR A CA 1
ATOM 827 C C . THR A 1 103 ? 8.203 -8.936 16.705 1.00 94.38 103 THR A C 1
ATOM 829 O O . THR A 1 103 ? 7.724 -9.909 17.275 1.00 94.38 103 THR A O 1
ATOM 832 N N . GLU A 1 104 ? 7.742 -7.700 16.893 1.00 94.81 104 GLU A N 1
ATOM 833 C CA . GLU A 1 104 ? 6.602 -7.342 17.745 1.00 94.81 104 GLU A CA 1
ATOM 834 C C . GLU A 1 104 ? 5.293 -7.243 16.943 1.00 94.81 104 GLU A C 1
ATOM 836 O O . GLU A 1 104 ? 4.243 -6.946 17.506 1.00 94.81 104 GLU A O 1
ATOM 841 N N . GLY A 1 105 ? 5.332 -7.500 15.629 1.00 95.00 105 GLY A N 1
ATOM 842 C CA . GLY A 1 105 ? 4.169 -7.373 14.752 1.00 95.00 105 GLY A CA 1
ATOM 843 C C . GLY A 1 105 ? 3.857 -5.930 14.348 1.00 95.00 105 GLY A C 1
ATOM 844 O O . GLY A 1 105 ? 2.755 -5.653 13.883 1.00 95.00 105 GLY A O 1
ATOM 845 N N . GLU A 1 106 ? 4.803 -5.003 14.504 1.00 97.06 106 GLU A N 1
ATOM 846 C CA . GLU A 1 106 ? 4.625 -3.594 14.163 1.00 97.06 106 GLU A CA 1
ATOM 847 C C . GLU A 1 106 ? 5.207 -3.265 12.785 1.00 97.06 106 GLU A C 1
ATOM 849 O O . GLU A 1 106 ? 6.325 -3.659 12.438 1.00 97.06 106 GLU A O 1
ATOM 854 N N . TRP A 1 107 ? 4.434 -2.519 11.994 1.00 97.62 107 TRP A N 1
ATOM 855 C CA . TRP A 1 107 ? 4.845 -2.049 10.677 1.00 97.62 107 TRP A CA 1
ATOM 856 C C . TRP A 1 107 ? 5.858 -0.913 10.804 1.00 97.62 107 TRP A C 1
ATOM 858 O O . TRP A 1 107 ? 5.644 0.060 11.524 1.00 97.62 107 TRP A O 1
ATOM 868 N N . ASN A 1 108 ? 6.963 -1.011 10.068 1.00 93.75 108 ASN A N 1
ATOM 869 C CA . ASN A 1 108 ? 8.074 -0.060 10.146 1.00 93.75 108 ASN A CA 1
ATOM 870 C C . ASN A 1 108 ? 7.941 1.143 9.191 1.00 93.75 108 ASN A C 1
ATOM 872 O O . ASN A 1 108 ? 8.948 1.755 8.834 1.00 93.75 108 ASN A O 1
ATOM 876 N N . ASN A 1 109 ? 6.719 1.492 8.782 1.00 97.00 109 ASN A N 1
ATOM 877 C CA . ASN A 1 109 ? 6.418 2.565 7.826 1.00 97.00 109 ASN A CA 1
ATOM 878 C C . ASN A 1 109 ? 7.016 2.354 6.425 1.00 97.00 109 ASN A C 1
ATOM 880 O O . ASN A 1 109 ? 7.259 3.321 5.699 1.00 97.00 109 ASN A O 1
ATOM 884 N N . ASN A 1 110 ? 7.303 1.109 6.037 1.00 97.00 110 ASN A N 1
ATOM 885 C CA . ASN A 1 110 ? 7.786 0.834 4.691 1.00 97.00 110 ASN A CA 1
ATOM 886 C C . ASN A 1 110 ? 6.675 0.967 3.640 1.00 97.00 110 ASN A C 1
ATOM 888 O O . ASN A 1 110 ? 5.500 0.750 3.909 1.00 97.00 110 ASN A O 1
ATOM 892 N N . MET A 1 111 ? 7.046 1.309 2.415 1.00 97.38 111 MET A N 1
ATOM 893 C CA . MET A 1 111 ? 6.120 1.497 1.304 1.00 97.38 111 MET A CA 1
ATOM 894 C C . MET A 1 111 ? 6.726 0.989 0.002 1.00 97.38 111 MET A C 1
ATOM 896 O O . MET A 1 111 ? 7.943 1.059 -0.191 1.00 97.38 111 MET A O 1
ATOM 900 N N . PHE A 1 112 ? 5.886 0.509 -0.914 1.00 97.50 112 PHE A N 1
ATOM 901 C CA . PHE A 1 112 ? 6.302 0.363 -2.304 1.00 97.50 112 PHE A CA 1
ATOM 902 C C . PHE A 1 112 ? 6.464 1.759 -2.889 1.00 97.50 112 PHE A C 1
ATOM 904 O O . PHE A 1 112 ? 5.570 2.586 -2.751 1.00 97.50 112 PHE A O 1
ATOM 911 N N . TYR A 1 113 ? 7.587 2.039 -3.544 1.00 95.88 113 TYR A N 1
ATOM 912 C CA . TYR A 1 113 ? 7.786 3.342 -4.171 1.00 95.88 113 TYR A CA 1
ATOM 913 C C . TYR A 1 113 ? 6.986 3.428 -5.479 1.00 95.88 113 TYR A C 1
ATOM 915 O O . TYR A 1 113 ? 7.491 3.115 -6.560 1.00 95.88 113 TYR A O 1
ATOM 923 N N . THR A 1 114 ? 5.716 3.829 -5.369 1.00 95.94 114 THR A N 1
ATOM 924 C CA . THR A 1 114 ? 4.689 3.776 -6.432 1.00 95.94 114 THR A CA 1
ATOM 925 C C . THR A 1 114 ? 4.951 4.699 -7.622 1.00 95.94 114 THR A C 1
ATOM 927 O O . THR A 1 114 ? 4.226 4.645 -8.614 1.00 95.94 114 THR A O 1
ATOM 930 N N . ASN A 1 115 ? 6.042 5.478 -7.615 1.00 93.62 115 ASN A N 1
ATOM 931 C CA . ASN A 1 115 ? 6.575 6.101 -8.832 1.00 93.62 115 ASN A CA 1
ATOM 932 C C . ASN A 1 115 ? 6.887 5.069 -9.929 1.00 93.62 115 ASN A C 1
ATOM 934 O O . ASN A 1 115 ? 6.966 5.443 -11.100 1.00 93.62 115 ASN A O 1
ATOM 938 N N . PHE A 1 116 ? 7.061 3.797 -9.560 1.00 94.75 116 PHE A N 1
ATOM 939 C CA . PHE A 1 116 ? 6.927 2.670 -10.469 1.00 94.75 116 PHE A CA 1
ATOM 940 C C . PHE A 1 116 ? 6.044 1.590 -9.848 1.00 94.75 116 PHE A C 1
ATOM 942 O O . PHE A 1 116 ? 6.384 1.007 -8.819 1.00 94.75 116 PHE A O 1
ATOM 949 N N . GLU A 1 117 ? 4.971 1.241 -10.546 1.00 96.12 117 GLU A N 1
ATOM 950 C CA . GLU A 1 117 ? 4.208 0.026 -10.286 1.00 96.12 117 GLU A CA 1
ATOM 951 C C . GLU A 1 117 ? 3.664 -0.565 -11.590 1.00 96.12 117 GLU A C 1
ATOM 953 O O . GLU A 1 117 ? 3.282 0.159 -12.514 1.00 96.12 117 GLU A O 1
ATOM 958 N N . ILE A 1 118 ? 3.610 -1.896 -11.654 1.00 97.50 118 ILE A N 1
ATOM 959 C CA . ILE A 1 118 ? 2.858 -2.636 -12.671 1.00 97.50 118 ILE A CA 1
ATOM 960 C C . ILE A 1 118 ? 1.862 -3.510 -11.940 1.00 97.50 118 ILE A C 1
ATOM 962 O O . ILE A 1 118 ? 2.250 -4.381 -11.167 1.00 97.50 118 ILE A O 1
ATOM 966 N N . SER A 1 119 ? 0.575 -3.306 -12.185 1.00 97.69 119 SER A N 1
ATOM 967 C CA . SER A 1 119 ? -0.454 -4.026 -11.441 1.00 97.69 119 SER A CA 1
ATOM 968 C C . SER A 1 119 ? -1.639 -4.422 -12.306 1.00 97.69 119 SER A C 1
ATOM 970 O O . SER A 1 119 ? -1.942 -3.789 -13.326 1.00 97.69 119 SER A O 1
ATOM 972 N N . ARG A 1 120 ? -2.327 -5.498 -11.912 1.00 97.81 120 ARG A N 1
ATOM 973 C CA . ARG A 1 120 ? -3.626 -5.837 -12.492 1.00 97.81 120 ARG A CA 1
ATOM 974 C C . ARG A 1 120 ? -4.688 -4.927 -11.884 1.00 97.81 120 ARG A C 1
ATOM 976 O O . ARG A 1 120 ? -4.864 -4.856 -10.677 1.00 97.81 120 ARG A O 1
ATOM 983 N N . THR A 1 121 ? -5.419 -4.236 -12.748 1.00 96.62 121 THR A N 1
ATOM 984 C CA . THR A 1 121 ? -6.450 -3.264 -12.341 1.00 96.62 121 THR A CA 1
ATOM 985 C C . THR A 1 121 ? -7.660 -3.889 -11.652 1.00 96.62 121 THR A C 1
ATOM 987 O O . THR A 1 121 ? -8.391 -3.185 -10.963 1.00 96.62 121 THR A O 1
ATOM 990 N N . ASP A 1 122 ? -7.896 -5.187 -11.847 1.00 97.44 122 ASP A N 1
ATOM 991 C CA . ASP A 1 122 ? -8.975 -5.923 -11.185 1.00 97.44 122 ASP A CA 1
ATOM 992 C C . ASP A 1 122 ? -8.725 -6.082 -9.682 1.00 97.44 122 ASP A C 1
ATOM 994 O O . ASP A 1 122 ? -9.685 -6.019 -8.926 1.00 97.44 122 ASP A O 1
ATOM 998 N N . PHE A 1 123 ? -7.467 -6.175 -9.240 1.00 98.19 123 PHE A N 1
ATOM 999 C CA . PHE A 1 123 ? -7.109 -6.176 -7.820 1.00 98.19 123 PHE A CA 1
ATOM 1000 C C . PHE A 1 123 ? -7.629 -4.924 -7.102 1.00 98.19 123 PHE A C 1
ATOM 1002 O O . PHE A 1 123 ? -8.386 -5.028 -6.142 1.00 98.19 123 PHE A O 1
ATOM 1009 N N . TRP A 1 124 ? -7.313 -3.736 -7.627 1.00 98.00 124 TRP A N 1
ATOM 1010 C CA . TRP A 1 124 ? -7.742 -2.466 -7.029 1.00 98.00 124 TRP A CA 1
ATOM 1011 C C . TRP A 1 124 ? -9.251 -2.249 -7.091 1.00 98.00 124 TRP A C 1
ATOM 1013 O O . TRP A 1 124 ? -9.802 -1.513 -6.281 1.00 98.00 124 TRP A O 1
ATOM 1023 N N . ARG A 1 125 ? -9.929 -2.856 -8.069 1.00 97.62 125 ARG A N 1
ATOM 1024 C CA . ARG A 1 125 ? -11.393 -2.806 -8.210 1.00 97.62 125 ARG A CA 1
ATOM 1025 C C . ARG A 1 125 ? -12.098 -3.893 -7.399 1.00 97.62 125 ARG A C 1
ATOM 1027 O O . ARG A 1 125 ? -13.321 -3.856 -7.298 1.00 97.62 125 ARG A O 1
ATOM 1034 N N . GLY A 1 126 ? -11.346 -4.854 -6.870 1.00 97.81 126 GLY A N 1
ATOM 1035 C CA . GLY A 1 126 ? -11.859 -5.964 -6.087 1.00 97.81 126 GLY A CA 1
ATOM 1036 C C . GLY A 1 126 ? -12.482 -5.491 -4.780 1.00 97.81 126 GLY A C 1
ATOM 1037 O O . GLY A 1 126 ? -12.075 -4.482 -4.201 1.00 97.81 126 GLY A O 1
ATOM 1038 N N . GLU A 1 127 ? -13.477 -6.241 -4.315 1.00 98.19 127 GLU A N 1
ATOM 1039 C CA . GLU A 1 127 ? -14.244 -5.905 -3.116 1.00 98.19 127 GLU A CA 1
ATOM 1040 C C . GLU A 1 127 ? -13.366 -5.816 -1.862 1.00 98.19 127 GLU A C 1
ATOM 1042 O O . GLU A 1 127 ? -13.541 -4.892 -1.072 1.00 98.19 127 GLU A O 1
ATOM 1047 N N . GLU A 1 128 ? -12.384 -6.714 -1.722 1.00 97.75 128 GLU A N 1
ATOM 1048 C CA . GLU A 1 128 ? -11.431 -6.728 -0.604 1.00 97.75 128 GLU A CA 1
ATOM 1049 C C . GLU A 1 128 ? -10.676 -5.390 -0.499 1.00 97.75 128 GLU A C 1
ATOM 1051 O O . GLU A 1 128 ? -10.775 -4.686 0.511 1.00 97.75 128 GLU A O 1
ATOM 1056 N N . TYR A 1 129 ? -9.995 -4.976 -1.576 1.00 98.62 129 TYR A N 1
ATOM 1057 C CA . TYR A 1 129 ? -9.245 -3.718 -1.586 1.00 98.62 129 TYR A CA 1
ATOM 1058 C C . TYR A 1 129 ? -10.161 -2.499 -1.443 1.00 98.62 129 TYR A C 1
ATOM 1060 O O . TYR A 1 129 ? -9.860 -1.587 -0.676 1.00 98.62 129 TYR A O 1
ATOM 1068 N N . GLN A 1 130 ? -11.304 -2.478 -2.135 1.00 98.62 130 GLN A N 1
ATOM 1069 C CA . GLN A 1 130 ? -12.261 -1.371 -2.042 1.00 98.62 130 GLN A CA 1
ATOM 1070 C C . GLN A 1 130 ? -12.863 -1.239 -0.638 1.00 98.62 130 GLN A C 1
ATOM 1072 O O . GLN A 1 130 ? -13.080 -0.124 -0.165 1.00 98.62 130 GLN A O 1
ATOM 1077 N N . SER A 1 131 ? -13.117 -2.354 0.052 1.00 98.69 131 SER A N 1
ATOM 1078 C CA . SER A 1 131 ? -13.573 -2.334 1.442 1.00 98.69 131 SER A CA 1
ATOM 1079 C C . SER A 1 131 ? -12.503 -1.783 2.378 1.00 98.69 131 SER A C 1
ATOM 1081 O O . SER A 1 131 ? -12.853 -1.024 3.279 1.00 98.69 131 SER A O 1
ATOM 1083 N N . TYR A 1 132 ? -11.241 -2.164 2.190 1.00 98.75 132 TYR A N 1
ATOM 1084 C CA . TYR A 1 132 ? -10.129 -1.642 2.982 1.00 98.75 132 TYR A CA 1
ATOM 1085 C C . TYR A 1 132 ? -9.917 -0.146 2.740 1.00 98.75 132 TYR A C 1
ATOM 1087 O O . TYR A 1 132 ? -9.824 0.632 3.686 1.00 98.75 132 TYR A O 1
ATOM 1095 N N . PHE A 1 133 ? -9.914 0.275 1.475 1.00 98.69 133 PHE A N 1
ATOM 1096 C CA . PHE A 1 133 ? -9.730 1.675 1.115 1.00 98.69 133 PHE A CA 1
ATOM 1097 C C . PHE A 1 133 ? -10.847 2.567 1.673 1.00 98.69 133 PHE A C 1
ATOM 1099 O O . PHE A 1 133 ? -10.545 3.608 2.249 1.00 98.69 133 PHE A O 1
ATOM 1106 N N . ARG A 1 134 ? -12.120 2.143 1.588 1.00 98.75 134 ARG A N 1
ATOM 1107 C CA . ARG A 1 134 ? -13.238 2.879 2.213 1.00 98.75 134 ARG A CA 1
ATOM 1108 C C . ARG A 1 134 ? -13.067 3.026 3.720 1.00 98.75 134 ARG A C 1
ATOM 1110 O O . ARG A 1 134 ? -13.247 4.120 4.233 1.00 98.75 134 ARG A O 1
ATOM 1117 N N . HIS A 1 135 ? -12.674 1.953 4.410 1.00 98.62 135 HIS A N 1
ATOM 1118 C CA . HIS A 1 135 ? -12.403 2.011 5.848 1.00 98.62 135 HIS A CA 1
ATOM 1119 C C . HIS A 1 135 ? -11.336 3.059 6.181 1.00 98.62 135 HIS A C 1
ATOM 1121 O O . HIS A 1 135 ? -11.501 3.820 7.128 1.00 98.62 135 HIS A O 1
ATOM 1127 N N . LEU A 1 136 ? -10.254 3.137 5.398 1.00 98.62 136 LEU A N 1
ATOM 1128 C CA . LEU A 1 136 ? -9.232 4.169 5.592 1.00 98.62 136 LEU A CA 1
ATOM 1129 C C . LEU A 1 136 ? -9.758 5.580 5.302 1.00 98.62 136 LEU A C 1
ATOM 1131 O O . LEU A 1 136 ? -9.464 6.497 6.070 1.00 98.62 136 LEU A O 1
ATOM 1135 N N . ASP A 1 137 ? -10.522 5.760 4.226 1.00 98.06 137 ASP A N 1
ATOM 1136 C CA . ASP A 1 137 ? -11.093 7.055 3.836 1.00 98.06 137 ASP A CA 1
ATOM 1137 C C . ASP A 1 137 ? -12.043 7.606 4.915 1.00 98.06 137 ASP A C 1
ATOM 1139 O O . ASP A 1 137 ? -11.943 8.770 5.301 1.00 98.06 137 ASP A O 1
ATOM 1143 N N . GLU A 1 138 ? -12.866 6.740 5.515 1.00 98.06 138 GLU A N 1
ATOM 1144 C CA . GLU A 1 138 ? -13.783 7.081 6.614 1.00 98.06 138 GLU A CA 1
ATO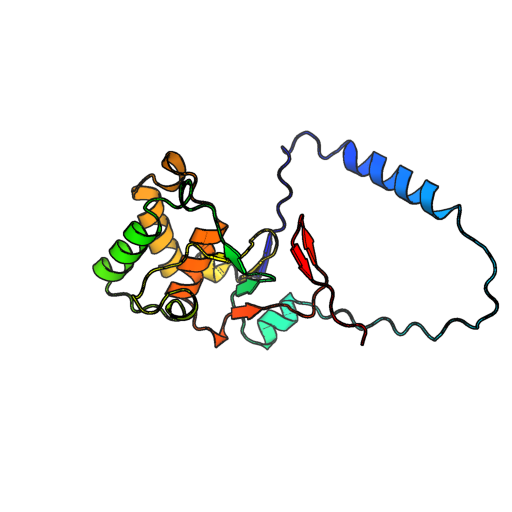M 1145 C C . GLU A 1 138 ? -13.061 7.598 7.872 1.00 98.06 138 GLU A C 1
ATOM 1147 O O . GLU A 1 138 ? -13.631 8.372 8.641 1.00 98.06 138 GLU A O 1
ATOM 1152 N N . THR A 1 139 ? -11.787 7.237 8.079 1.00 97.81 139 THR A N 1
ATOM 1153 C CA . THR A 1 139 ? -10.986 7.781 9.193 1.00 97.81 139 THR A CA 1
ATOM 1154 C C . THR A 1 139 ? -10.543 9.230 8.981 1.00 97.81 139 THR A C 1
ATOM 1156 O O . THR A 1 139 ? -9.997 9.840 9.901 1.00 97.81 139 THR A O 1
ATOM 1159 N N . MET A 1 140 ? -10.711 9.776 7.769 1.00 97.50 140 MET A N 1
ATOM 1160 C CA . MET A 1 140 ? -10.187 11.076 7.332 1.00 97.50 140 MET A CA 1
ATOM 1161 C C . MET A 1 140 ? -8.650 11.198 7.373 1.00 97.50 140 MET A C 1
ATOM 1163 O O . MET A 1 140 ? -8.108 12.279 7.126 1.00 97.50 140 MET A O 1
ATOM 1167 N N . GLY A 1 141 ? -7.914 10.111 7.635 1.00 97.12 141 GLY A N 1
ATOM 1168 C CA . GLY A 1 141 ? -6.456 10.128 7.790 1.00 97.12 141 GLY A CA 1
ATOM 1169 C C . GLY A 1 141 ? -5.695 10.585 6.542 1.00 97.12 141 GLY A C 1
ATOM 1170 O O . GLY A 1 141 ? -4.693 11.293 6.660 1.00 97.12 141 GLY A O 1
ATOM 1171 N N . ILE A 1 142 ? -6.214 10.281 5.347 1.00 97.56 142 ILE A N 1
ATOM 1172 C CA . ILE A 1 142 ? -5.655 10.744 4.063 1.00 97.56 142 ILE A CA 1
ATOM 1173 C C . ILE A 1 142 ? -5.570 12.278 4.033 1.00 97.56 142 ILE A C 1
ATOM 1175 O O . ILE A 1 142 ? -4.534 12.838 3.675 1.00 97.56 142 ILE A O 1
ATOM 1179 N N . TYR A 1 143 ? -6.621 12.960 4.494 1.00 96.50 143 TYR A N 1
ATOM 1180 C CA . TYR A 1 143 ? -6.708 14.422 4.504 1.00 96.50 143 TYR A CA 1
ATOM 1181 C C . TYR A 1 143 ? -5.990 15.049 5.704 1.00 96.50 143 TYR A C 1
ATOM 1183 O O . TYR A 1 143 ? -5.342 16.083 5.566 1.00 96.50 143 TYR A O 1
ATOM 1191 N N . MET A 1 144 ? -6.087 14.425 6.880 1.00 96.50 144 MET A N 1
ATOM 1192 C CA . MET A 1 144 ? -5.569 14.989 8.134 1.00 96.50 144 MET A CA 1
ATOM 1193 C C . MET A 1 144 ? -4.067 14.769 8.329 1.00 96.50 144 MET A C 1
ATOM 1195 O O . MET A 1 144 ? -3.412 15.545 9.028 1.00 96.50 144 MET A O 1
ATOM 1199 N N . HIS A 1 145 ? -3.516 13.699 7.752 1.00 95.25 145 HIS A N 1
ATOM 1200 C CA . HIS A 1 145 ? -2.141 13.263 8.003 1.00 95.25 145 HIS A CA 1
ATOM 1201 C C . HIS A 1 145 ? -1.310 13.070 6.735 1.00 95.25 145 HIS A C 1
ATOM 1203 O O . HIS A 1 145 ? -0.124 12.789 6.859 1.00 95.25 145 HIS A O 1
ATOM 1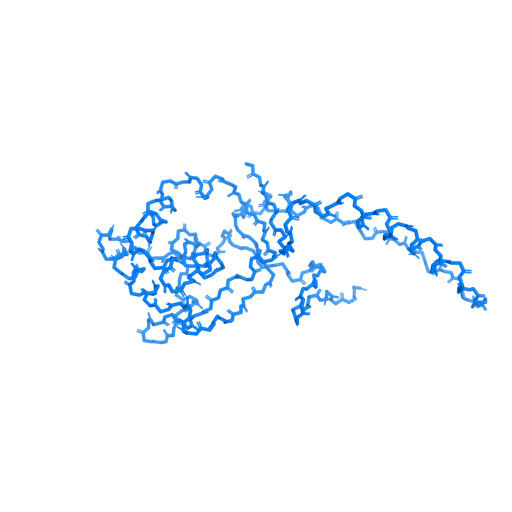209 N N . ARG A 1 146 ? -1.874 13.281 5.535 1.00 96.94 146 ARG A N 1
ATOM 1210 C CA . ARG A 1 146 ? -1.181 13.090 4.247 1.00 96.94 146 ARG A CA 1
ATOM 1211 C C . ARG A 1 146 ? -0.733 11.637 4.039 1.00 96.94 146 ARG A C 1
ATOM 1213 O O . ARG A 1 146 ? 0.383 1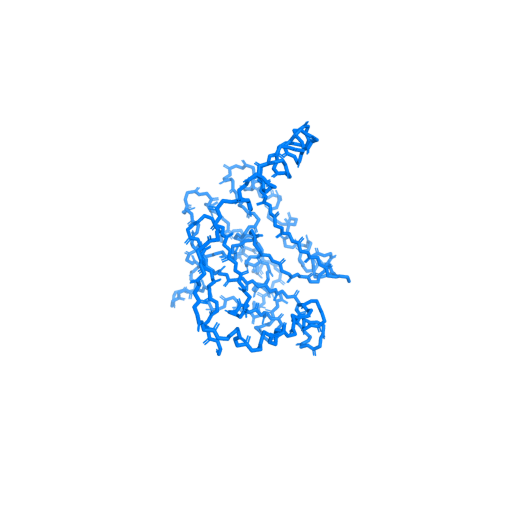1.394 3.579 1.00 96.94 146 ARG A O 1
ATOM 1220 N N . TRP A 1 147 ? -1.606 10.673 4.352 1.00 98.19 147 TRP A N 1
ATOM 1221 C CA . TRP A 1 147 ? -1.343 9.277 3.994 1.00 98.19 147 TRP A CA 1
ATOM 1222 C C . TRP A 1 147 ? -1.194 9.170 2.473 1.00 98.19 147 TRP A C 1
ATOM 1224 O O . TRP A 1 147 ? -2.130 9.460 1.729 1.00 98.19 147 TRP A O 1
ATOM 1234 N N . GLY A 1 148 ? 0.005 8.807 2.018 1.00 97.25 148 GLY A N 1
ATOM 1235 C CA . GLY A 1 148 ? 0.294 8.611 0.601 1.00 97.25 148 GLY A CA 1
ATOM 1236 C C . GLY A 1 148 ? -0.325 7.324 0.060 1.00 97.25 148 GLY A C 1
ATOM 1237 O O . GLY A 1 148 ? -0.601 6.385 0.807 1.00 97.25 148 GLY A O 1
ATOM 1238 N N . ASP A 1 149 ? -0.476 7.250 -1.259 1.00 97.81 149 ASP A N 1
ATOM 1239 C CA . ASP A 1 149 ? -0.871 6.027 -1.960 1.00 97.81 149 ASP A CA 1
ATOM 1240 C C . ASP A 1 149 ? 0.145 4.899 -1.726 1.00 97.81 149 ASP A C 1
ATOM 1242 O O . ASP A 1 149 ? -0.250 3.776 -1.446 1.00 97.81 149 ASP A O 1
ATOM 1246 N N . ALA A 1 150 ? 1.444 5.208 -1.734 1.00 98.19 150 ALA A N 1
ATOM 1247 C CA . ALA A 1 150 ? 2.531 4.249 -1.555 1.00 98.19 150 ALA A CA 1
ATOM 1248 C C . ALA A 1 150 ? 2.422 3.359 -0.291 1.00 98.19 150 ALA A C 1
ATOM 1250 O O . ALA A 1 150 ? 2.423 2.127 -0.424 1.00 98.19 150 ALA A O 1
ATOM 1251 N N . PRO A 1 151 ? 2.302 3.908 0.937 1.00 98.38 151 PRO A N 1
ATOM 1252 C CA . PRO A 1 151 ? 2.108 3.086 2.133 1.00 98.38 151 PRO A CA 1
ATOM 1253 C C . PRO A 1 151 ? 0.736 2.390 2.163 1.00 98.38 151 PRO A C 1
ATOM 1255 O O . PRO A 1 151 ? 0.644 1.252 2.622 1.00 98.38 151 PRO A O 1
ATOM 1258 N N . ILE A 1 152 ? -0.322 3.019 1.631 1.00 98.62 152 ILE A N 1
ATOM 1259 C CA . ILE A 1 152 ? -1.658 2.402 1.536 1.00 98.62 152 ILE A CA 1
ATOM 1260 C C . ILE A 1 152 ? -1.626 1.179 0.609 1.00 98.62 152 ILE A C 1
ATOM 1262 O O . ILE A 1 152 ? -2.160 0.126 0.962 1.00 98.62 152 ILE A O 1
ATOM 1266 N N . HIS A 1 153 ? -0.969 1.295 -0.547 1.00 98.62 153 HIS A N 1
ATOM 1267 C CA . HIS A 1 153 ? -0.795 0.223 -1.523 1.00 98.62 153 HIS A CA 1
ATOM 1268 C C . HIS A 1 153 ? 0.014 -0.921 -0.922 1.00 98.62 153 HIS A C 1
ATOM 1270 O O . HIS A 1 153 ? -0.398 -2.066 -1.074 1.00 98.62 153 HIS A O 1
ATOM 1276 N N . LEU A 1 154 ? 1.110 -0.644 -0.201 1.00 98.56 154 LEU A N 1
ATOM 1277 C CA . LEU A 1 154 ? 1.886 -1.701 0.455 1.00 98.56 154 LEU A CA 1
ATOM 1278 C C . LEU A 1 154 ? 1.040 -2.496 1.445 1.00 98.56 154 LEU A C 1
ATOM 1280 O O . LEU A 1 154 ? 1.029 -3.726 1.381 1.00 98.56 154 LEU A O 1
ATOM 1284 N N . LEU A 1 155 ? 0.306 -1.812 2.322 1.00 98.69 155 LEU A N 1
ATOM 1285 C CA . LEU A 1 155 ? -0.546 -2.482 3.298 1.00 98.69 155 LEU A CA 1
ATOM 1286 C C . LEU A 1 155 ? -1.665 -3.260 2.594 1.00 98.69 155 LEU A C 1
ATOM 1288 O O . LEU A 1 155 ? -1.801 -4.455 2.826 1.00 98.69 155 LEU A O 1
ATOM 1292 N N . GLY A 1 156 ? -2.395 -2.643 1.662 1.00 98.56 156 GLY A N 1
ATOM 1293 C CA . GLY A 1 156 ? -3.482 -3.306 0.933 1.00 98.56 156 GLY A CA 1
ATOM 1294 C C . GLY A 1 156 ? -3.019 -4.518 0.115 1.00 98.56 156 GLY A C 1
ATOM 1295 O O . GLY A 1 156 ? -3.635 -5.578 0.178 1.00 98.56 156 GLY A O 1
ATOM 1296 N N . VAL A 1 157 ? -1.900 -4.403 -0.606 1.00 98.62 157 VAL A N 1
ATOM 1297 C CA . VAL A 1 157 ? -1.271 -5.532 -1.312 1.00 98.62 157 VAL A CA 1
ATOM 1298 C C . VAL A 1 157 ? -0.899 -6.634 -0.329 1.00 98.62 157 VAL A C 1
ATOM 1300 O O . VAL A 1 157 ? -1.223 -7.790 -0.579 1.00 98.62 157 VAL A O 1
ATOM 1303 N N . SER A 1 158 ? -0.281 -6.296 0.801 1.00 98.25 158 SER A N 1
ATOM 1304 C CA . SER A 1 158 ? 0.219 -7.303 1.742 1.00 98.25 158 SER A CA 1
ATOM 1305 C C . SER A 1 158 ? -0.872 -7.969 2.586 1.00 98.25 158 SER A C 1
ATOM 1307 O O . SER A 1 158 ? -0.691 -9.082 3.086 1.00 98.25 158 SER A O 1
ATOM 1309 N N . LEU A 1 159 ? -2.023 -7.310 2.741 1.00 98.38 159 LEU A N 1
ATOM 1310 C CA . LEU A 1 159 ? -3.221 -7.915 3.318 1.00 98.38 159 LEU A CA 1
ATOM 1311 C C . LEU A 1 159 ? -3.791 -8.987 2.384 1.00 98.38 159 LEU A C 1
ATOM 1313 O O . LEU A 1 159 ? -4.106 -10.086 2.835 1.00 98.38 159 LEU A O 1
ATOM 1317 N N . PHE A 1 160 ? -3.903 -8.681 1.088 1.00 98.62 160 PHE A N 1
ATOM 1318 C CA . PHE A 1 160 ? -4.752 -9.441 0.165 1.00 98.62 160 PHE A CA 1
ATOM 1319 C C . PHE A 1 160 ? -4.007 -10.254 -0.892 1.00 98.62 160 PHE A C 1
ATOM 1321 O O . PHE A 1 160 ? -4.632 -11.038 -1.603 1.00 98.62 160 PHE A O 1
ATOM 1328 N N . LEU A 1 161 ? -2.692 -10.127 -1.035 1.00 98.44 161 LEU A N 1
ATOM 1329 C CA . LEU A 1 161 ? -1.916 -10.909 -1.995 1.00 98.44 161 LEU A CA 1
ATOM 1330 C C . LEU A 1 161 ? -0.898 -11.786 -1.281 1.00 98.44 161 LEU A C 1
ATOM 1332 O O . LEU A 1 161 ? -0.178 -11.350 -0.394 1.00 98.44 161 LEU A O 1
ATOM 1336 N N . GLU A 1 162 ? -0.825 -13.043 -1.704 1.00 97.81 162 GLU A N 1
ATOM 1337 C CA . GLU A 1 162 ? 0.289 -13.910 -1.337 1.00 97.81 162 GLU A CA 1
ATOM 1338 C C . GLU A 1 162 ? 1.569 -13.418 -2.012 1.00 97.81 162 GLU A C 1
ATOM 1340 O O . GLU A 1 162 ? 1.533 -12.904 -3.134 1.00 97.81 162 GLU A O 1
ATOM 1345 N N . GLU A 1 163 ? 2.722 -13.675 -1.397 1.00 95.94 163 GLU A N 1
ATOM 1346 C CA . GLU A 1 163 ? 4.008 -13.266 -1.966 1.00 95.94 163 GLU A CA 1
ATOM 1347 C C . GLU A 1 163 ? 4.225 -13.796 -3.391 1.00 95.94 163 GLU A C 1
ATOM 1349 O O . GLU A 1 163 ? 4.763 -13.108 -4.259 1.00 95.94 163 GLU A O 1
ATOM 1354 N N . GLY A 1 164 ? 3.760 -15.018 -3.670 1.00 97.75 164 GLY A N 1
ATOM 1355 C CA . GLY A 1 164 ? 3.856 -15.628 -4.994 1.00 97.75 164 GLY A CA 1
ATOM 1356 C C . GLY A 1 164 ? 3.201 -14.792 -6.100 1.00 97.75 164 GLY A C 1
ATOM 1357 O O . GLY A 1 164 ? 3.575 -14.932 -7.264 1.00 97.75 164 GLY A O 1
ATOM 1358 N N . ARG A 1 165 ? 2.291 -13.875 -5.752 1.00 98.25 165 ARG A N 1
ATOM 1359 C CA . ARG A 1 165 ? 1.578 -12.962 -6.660 1.00 98.25 165 ARG A CA 1
ATOM 1360 C C . ARG A 1 165 ? 2.276 -11.612 -6.833 1.00 98.25 165 ARG A C 1
ATOM 1362 O O . ARG A 1 165 ? 1.825 -10.812 -7.653 1.00 98.25 165 ARG A O 1
ATOM 1369 N N . ILE A 1 166 ? 3.350 -11.357 -6.093 1.00 98.38 166 ILE A N 1
ATOM 1370 C CA . ILE A 1 166 ? 4.100 -10.103 -6.104 1.00 98.38 166 ILE A CA 1
ATOM 1371 C C . ILE A 1 166 ? 5.427 -10.327 -6.851 1.00 98.38 166 ILE A C 1
ATOM 1373 O O . ILE A 1 166 ? 6.016 -11.414 -6.797 1.00 98.38 166 ILE A O 1
ATOM 1377 N N . GLU A 1 167 ? 5.878 -9.346 -7.633 1.00 97.00 167 GLU A N 1
ATOM 1378 C CA . GLU A 1 167 ? 7.162 -9.399 -8.342 1.00 97.00 167 GLU A CA 1
ATOM 1379 C C . GLU A 1 167 ? 7.997 -8.139 -8.102 1.00 97.00 167 GLU A C 1
ATOM 1381 O O . GLU A 1 167 ? 7.584 -7.024 -8.408 1.00 97.00 167 GLU A O 1
ATOM 1386 N N . ARG A 1 168 ? 9.215 -8.330 -7.593 1.00 95.94 168 ARG A N 1
ATOM 1387 C CA . ARG A 1 168 ? 10.240 -7.293 -7.616 1.00 95.94 168 ARG A CA 1
ATOM 1388 C C . ARG A 1 168 ? 10.973 -7.341 -8.955 1.00 95.94 168 ARG A C 1
ATOM 1390 O O . ARG A 1 168 ? 11.396 -8.411 -9.391 1.00 95.94 168 ARG A O 1
ATOM 1397 N N . PHE A 1 169 ? 11.112 -6.197 -9.610 1.00 93.94 169 PHE A N 1
ATOM 1398 C CA . PHE A 1 169 ? 11.806 -6.078 -10.890 1.00 93.94 169 PHE A CA 1
ATOM 1399 C C . PHE A 1 169 ? 13.247 -5.603 -10.689 1.00 93.94 169 PHE A C 1
ATOM 1401 O O . PHE A 1 169 ? 13.543 -4.420 -10.807 1.00 93.94 169 PHE A O 1
ATOM 1408 N N . ASP A 1 170 ? 14.165 -6.524 -10.415 1.00 90.38 170 ASP A N 1
ATOM 1409 C CA . ASP A 1 170 ? 15.591 -6.185 -10.284 1.00 90.38 170 ASP A CA 1
ATOM 1410 C C . ASP A 1 170 ? 16.285 -6.005 -11.647 1.00 90.38 170 ASP A C 1
ATOM 1412 O O . ASP A 1 170 ? 17.314 -5.342 -11.756 1.00 90.38 170 ASP A O 1
ATOM 1416 N N . ASP A 1 171 ? 15.699 -6.543 -12.717 1.00 89.88 171 ASP A N 1
ATOM 1417 C CA . ASP A 1 171 ? 16.265 -6.579 -14.068 1.00 89.88 171 ASP A CA 1
ATOM 1418 C C . ASP A 1 171 ? 15.758 -5.460 -14.996 1.00 89.88 171 ASP A C 1
ATOM 1420 O O . ASP A 1 171 ? 16.133 -5.389 -16.168 1.00 89.88 171 ASP A O 1
ATOM 1424 N N . VAL A 1 172 ? 14.929 -4.551 -14.478 1.00 89.00 172 VAL A N 1
ATOM 1425 C CA . VAL A 1 172 ? 14.380 -3.420 -15.236 1.00 89.00 172 VAL A CA 1
ATOM 1426 C C . VAL A 1 172 ? 15.144 -2.142 -14.884 1.00 89.00 172 VAL A C 1
ATOM 1428 O O . VAL A 1 172 ? 15.186 -1.770 -13.716 1.00 89.00 172 VAL A O 1
ATOM 1431 N N . PRO A 1 173 ? 15.735 -1.413 -15.845 1.00 89.25 173 PRO A N 1
ATOM 1432 C CA . PRO A 1 173 ? 16.370 -0.139 -15.535 1.00 89.25 173 PRO A CA 1
ATOM 1433 C C . PRO A 1 173 ? 15.326 0.893 -15.086 1.00 89.25 173 PRO A C 1
ATOM 1435 O O . PRO A 1 173 ? 14.334 1.125 -15.780 1.00 89.25 173 PRO A O 1
ATOM 1438 N N . PHE A 1 174 ? 15.564 1.532 -13.940 1.00 88.19 174 PHE A N 1
ATOM 1439 C CA . PHE A 1 174 ? 14.693 2.566 -13.378 1.00 88.19 174 PHE A CA 1
ATOM 1440 C C . PHE A 1 174 ? 15.515 3.654 -12.700 1.00 88.19 174 PHE A C 1
ATOM 1442 O O . PHE A 1 174 ? 16.519 3.377 -12.046 1.00 88.19 174 PHE A O 1
ATOM 1449 N N . TRP A 1 175 ? 15.059 4.895 -12.832 1.00 90.06 175 TRP A N 1
ATOM 1450 C CA . TRP A 1 175 ? 15.622 6.020 -12.107 1.00 90.06 175 TRP A CA 1
ATOM 1451 C C . TRP A 1 175 ? 14.529 7.024 -11.761 1.00 90.06 175 TRP A C 1
ATOM 1453 O O . TRP A 1 175 ? 13.842 7.537 -12.646 1.00 90.06 175 TRP A O 1
ATOM 1463 N N . HIS A 1 176 ? 14.396 7.324 -10.471 1.00 89.81 176 HIS A N 1
ATOM 1464 C CA . HIS A 1 176 ? 13.603 8.438 -9.976 1.00 89.81 176 HIS A CA 1
ATOM 1465 C C . HIS A 1 176 ? 14.218 8.970 -8.676 1.00 89.81 176 HIS A C 1
ATOM 1467 O O . HIS A 1 176 ? 14.339 8.242 -7.691 1.00 89.81 176 HIS A O 1
ATOM 1473 N N . GLN A 1 177 ? 14.609 10.248 -8.673 1.00 90.88 177 GLN A N 1
ATOM 1474 C CA . GLN A 1 177 ? 15.311 10.890 -7.554 1.00 90.88 177 GLN A CA 1
ATOM 1475 C C . GLN A 1 177 ? 16.564 10.093 -7.133 1.00 90.88 177 GLN A C 1
ATOM 1477 O O . GLN A 1 177 ? 17.468 9.898 -7.947 1.00 90.88 177 GLN A O 1
ATOM 1482 N N . TYR A 1 178 ? 16.619 9.646 -5.876 1.00 87.81 178 TYR A N 1
ATOM 1483 C CA . TYR A 1 178 ? 17.733 8.895 -5.295 1.00 87.81 178 TYR A CA 1
ATOM 1484 C C . TYR A 1 178 ? 17.640 7.385 -5.549 1.00 87.81 178 TYR A C 1
ATOM 1486 O O . TYR A 1 178 ? 18.583 6.656 -5.250 1.00 87.81 178 TYR A O 1
ATOM 1494 N N . TYR A 1 179 ? 16.523 6.907 -6.104 1.00 86.06 179 TYR A N 1
ATOM 1495 C CA . TYR A 1 179 ? 16.304 5.489 -6.359 1.00 86.06 179 TYR A CA 1
ATOM 1496 C C . TYR A 1 179 ? 16.700 5.148 -7.786 1.00 86.06 179 TYR A C 1
AT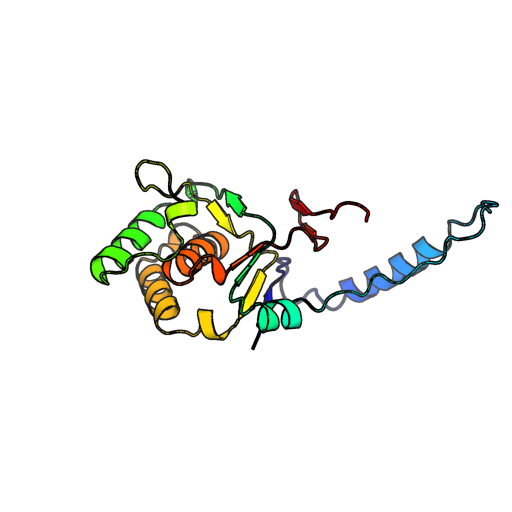OM 1498 O O . TYR A 1 179 ? 16.090 5.605 -8.757 1.00 86.06 179 TYR A O 1
ATOM 1506 N N . VAL A 1 180 ? 17.747 4.340 -7.891 1.00 86.44 180 VAL A N 1
ATOM 1507 C CA . VAL A 1 180 ? 18.343 3.895 -9.144 1.00 86.44 180 VAL A CA 1
ATOM 1508 C C . VAL A 1 180 ? 18.393 2.373 -9.122 1.00 86.44 180 VAL A C 1
ATOM 1510 O O . VAL A 1 180 ? 18.996 1.791 -8.224 1.00 86.44 180 VAL A O 1
ATOM 1513 N N . ASN A 1 181 ? 17.781 1.738 -10.119 1.00 84.88 181 ASN A N 1
ATOM 1514 C CA . ASN A 1 181 ? 17.981 0.328 -10.418 1.00 84.88 181 ASN A CA 1
ATOM 1515 C C . ASN A 1 181 ? 18.731 0.219 -11.746 1.00 84.88 181 ASN A C 1
ATOM 1517 O O . ASN A 1 181 ? 18.180 0.541 -12.801 1.00 84.88 181 ASN A O 1
ATOM 1521 N N . LEU A 1 182 ? 19.994 -0.200 -11.686 1.00 85.69 182 LEU A N 1
ATOM 1522 C CA . LEU A 1 182 ? 20.809 -0.502 -12.857 1.00 85.69 182 LEU A CA 1
ATOM 1523 C C . LEU A 1 182 ? 21.073 -2.008 -12.855 1.00 85.69 182 LEU A C 1
ATOM 1525 O O . LEU A 1 182 ? 21.841 -2.474 -12.012 1.00 85.69 182 LEU A O 1
ATOM 1529 N N . PRO A 1 183 ? 20.445 -2.769 -13.767 1.00 78.81 183 PRO A N 1
ATOM 1530 C CA . PRO A 1 183 ? 20.747 -4.183 -13.929 1.00 78.81 183 PRO A CA 1
ATOM 1531 C C . PRO A 1 183 ? 22.241 -4.372 -14.205 1.00 78.81 183 PRO A C 1
ATOM 1533 O O . PRO A 1 183 ? 22.851 -3.554 -14.901 1.00 78.81 183 PRO A O 1
ATOM 1536 N N . ALA A 1 184 ? 22.830 -5.444 -13.668 1.00 70.38 184 ALA A N 1
ATOM 1537 C CA . ALA A 1 184 ? 24.220 -5.778 -13.957 1.00 70.38 184 ALA A CA 1
ATOM 1538 C C . ALA A 1 184 ? 24.429 -5.889 -15.482 1.00 70.38 184 ALA A C 1
ATOM 1540 O O . ALA A 1 184 ? 23.541 -6.404 -16.172 1.00 70.38 184 ALA A O 1
ATOM 1541 N N . PRO A 1 185 ? 25.564 -5.409 -16.028 1.00 65.62 185 PRO A N 1
ATOM 1542 C CA . PRO A 1 185 ? 25.890 -5.667 -17.423 1.00 65.62 185 PRO A CA 1
ATOM 1543 C C . PRO A 1 185 ? 25.967 -7.186 -17.619 1.00 65.62 185 PRO A C 1
ATOM 1545 O O . PRO A 1 185 ? 26.708 -7.864 -16.906 1.00 65.62 185 PRO A O 1
ATOM 1548 N N . GLY A 1 186 ? 25.117 -7.698 -18.512 1.00 55.88 186 GLY A N 1
ATOM 1549 C CA . GLY A 1 186 ? 25.078 -9.111 -18.891 1.00 55.88 186 GLY A CA 1
ATOM 1550 C C . GLY A 1 186 ? 26.233 -9.523 -19.786 1.00 55.88 186 GLY A C 1
ATOM 1551 O O . GLY A 1 186 ? 26.923 -8.628 -20.326 1.00 55.88 186 GLY A O 1
#

Foldseek 3Di:
DKDKAQDDDDDPPPPPPVVVVVVVVVVVVVPPDDDDDPDDDDPPPPPPPDDVVVVLVVLVAFKEAADKDADDCQQCPCVQVLLVVVCVVVVFDWQACVVQADPVRDGRRIFGPSSTMMGDPVLCVDPQNVVSVVSVVVVVSCVPRVDDPGSSVVSSCRRPDHPSNYYHCLPDFDDDDPDTRDRDDD

Sequence (186 aa):
SLCVCTWASVCLSCMRVLVRVWFRMARQLSMRAKSPSSSPPLPHQPSKKEDLFRRMARKDKVYGYMVVTQEDASVVKGLWNATKTYMRDKGIEPRSLQRHLNTEGEWNNNMFYTNFEISRTDFWRGEEYQSYFRHLDETMGIYMHRWGDAPIHLLGVSLFLEEGRIERFDDVPFWHQYYVNLPAPG

Radius of gyration: 21.0 Å; chains: 1; bounding box: 54×39×53 Å

InterPro domains:
  IPR002685 Glycosyl transferase, family 15 [PF01793] (51-177)
  IPR002685 Glycosyl transferase, family 15 [PTHR31121] (49-183)
  IPR029044 Nucleotide-diphospho-sugar transferases [G3DSA:3.90.550.10] (45-186)
  IPR029044 Nucleotide-diphospho-sugar transferases [SSF53448] (50-183)

pLDDT: mean 81.19, std 24.44, range [27.86, 98.75]